Protein AF-A0A226DQ47-F1 (afdb_monomer_lite)

pLDDT: mean 84.22, std 9.82, range [40.0, 97.12]

Radius of gyration: 23.36 Å; chains: 1; bounding box: 52×35×73 Å

Structure (mmCIF, N/CA/C/O backbone):
data_AF-A0A226DQ47-F1
#
_entry.id   AF-A0A226DQ47-F1
#
loop_
_atom_site.group_PDB
_atom_site.id
_atom_site.type_symbol
_atom_site.label_atom_id
_atom_site.label_alt_id
_atom_site.label_comp_id
_atom_site.label_asym_id
_atom_site.label_entity_id
_atom_site.label_seq_id
_atom_site.pdbx_PDB_ins_code
_atom_site.Cartn_x
_atom_site.Cartn_y
_atom_site.Cartn_z
_atom_site.occupancy
_atom_site.B_iso_or_equiv
_atom_site.auth_seq_id
_atom_site.auth_comp_id
_atom_site.auth_asym_id
_atom_site.auth_atom_id
_atom_site.pdbx_PDB_model_num
ATOM 1 N N . MET A 1 1 ? -3.406 6.929 -16.945 1.00 66.50 1 MET A N 1
ATOM 2 C CA . MET A 1 1 ? -4.792 6.623 -16.532 1.00 66.50 1 MET A CA 1
ATOM 3 C C . MET A 1 1 ? -4.933 6.230 -15.059 1.00 66.50 1 MET A C 1
ATOM 5 O O . MET A 1 1 ? -5.427 7.054 -14.310 1.00 66.50 1 MET A O 1
ATOM 9 N N . ALA A 1 2 ? -4.498 5.048 -14.590 1.00 70.12 2 ALA A N 1
ATOM 10 C CA . ALA A 1 2 ? -4.714 4.652 -13.181 1.00 70.12 2 ALA A CA 1
ATOM 11 C C . ALA A 1 2 ? -4.077 5.625 -12.167 1.00 70.12 2 ALA A C 1
ATOM 13 O O . ALA A 1 2 ? -4.733 6.046 -11.221 1.00 70.12 2 ALA A O 1
ATOM 14 N N . VAL A 1 3 ? -2.832 6.051 -12.414 1.00 71.88 3 VAL A N 1
ATOM 15 C CA . VAL A 1 3 ? -2.138 7.048 -11.575 1.00 71.88 3 VAL A CA 1
ATOM 16 C C . VAL A 1 3 ? -2.881 8.387 -11.561 1.00 71.88 3 VAL A C 1
ATOM 18 O O . VAL A 1 3 ? -3.047 8.981 -10.504 1.00 71.88 3 VAL A O 1
ATOM 21 N N . GLU A 1 4 ? -3.380 8.847 -12.707 1.00 76.94 4 GLU A N 1
ATOM 22 C CA . GLU A 1 4 ? -4.109 10.120 -12.810 1.00 76.94 4 GLU A CA 1
ATOM 23 C C . GLU A 1 4 ? -5.447 10.068 -12.071 1.00 76.94 4 GLU A C 1
ATOM 25 O O . GLU A 1 4 ? -5.763 10.992 -11.326 1.00 76.94 4 GLU A O 1
ATOM 30 N N . ILE A 1 5 ? -6.201 8.971 -12.215 1.00 80.56 5 ILE A N 1
ATOM 31 C CA . ILE A 1 5 ? -7.452 8.751 -11.475 1.00 80.56 5 ILE A CA 1
ATOM 32 C C . ILE A 1 5 ? -7.172 8.771 -9.969 1.00 80.56 5 ILE A C 1
ATOM 34 O O . ILE A 1 5 ? -7.877 9.456 -9.230 1.00 80.56 5 ILE A O 1
ATOM 38 N N . SER A 1 6 ? -6.114 8.089 -9.522 1.00 76.88 6 SER A N 1
ATOM 39 C CA . SER A 1 6 ? -5.700 8.098 -8.117 1.00 76.88 6 SER A CA 1
ATOM 40 C C . SER A 1 6 ? -5.330 9.502 -7.638 1.00 76.88 6 SER A C 1
ATOM 42 O O . SER A 1 6 ? -5.773 9.910 -6.570 1.00 76.88 6 SER A O 1
ATOM 44 N N . LEU A 1 7 ? -4.570 10.278 -8.419 1.00 82.38 7 LEU A N 1
ATOM 45 C CA . LEU A 1 7 ? -4.187 11.649 -8.061 1.00 82.38 7 LEU A CA 1
ATOM 46 C C . LEU A 1 7 ? -5.397 12.588 -7.965 1.00 82.38 7 LEU A C 1
ATOM 48 O O . LEU A 1 7 ? -5.501 13.360 -7.010 1.00 82.38 7 LEU A O 1
ATOM 52 N N . ILE A 1 8 ? -6.328 12.508 -8.920 1.00 87.56 8 ILE A N 1
ATOM 53 C CA . ILE A 1 8 ? -7.565 13.301 -8.910 1.00 87.56 8 ILE A CA 1
ATOM 54 C C . ILE A 1 8 ? -8.411 12.932 -7.692 1.00 87.56 8 ILE A C 1
ATOM 56 O O . ILE A 1 8 ? -8.856 13.816 -6.959 1.00 87.56 8 ILE A O 1
ATOM 60 N N . TYR A 1 9 ? -8.586 11.634 -7.438 1.00 86.62 9 TYR A N 1
ATOM 61 C CA . TYR A 1 9 ? -9.328 11.164 -6.276 1.00 86.62 9 TYR A CA 1
ATOM 62 C C . TYR A 1 9 ? -8.682 11.651 -4.976 1.00 86.62 9 TYR A C 1
ATOM 64 O O . TYR A 1 9 ? -9.370 12.171 -4.102 1.00 86.62 9 TYR A O 1
ATOM 72 N N . PHE A 1 10 ? -7.357 11.564 -4.854 1.00 82.44 10 PHE A N 1
ATOM 73 C CA . PHE A 1 10 ? -6.650 12.035 -3.666 1.00 82.44 10 PHE A CA 1
ATOM 74 C C . PHE A 1 10 ? -6.763 13.531 -3.434 1.00 82.44 10 PHE A C 1
ATOM 76 O O . PHE A 1 10 ? -6.856 13.964 -2.287 1.00 82.44 10 PHE A O 1
ATOM 83 N N . SER A 1 11 ? -6.790 14.321 -4.505 1.00 88.81 11 SER A N 1
ATOM 84 C CA . SER A 1 11 ? -7.085 15.747 -4.406 1.00 88.81 11 SER A CA 1
ATOM 85 C C . SER A 1 11 ? -8.462 15.978 -3.772 1.00 88.81 11 SER A C 1
ATOM 87 O O . SER A 1 11 ? -8.620 16.859 -2.925 1.00 88.81 11 SER A O 1
ATOM 89 N N . TRP A 1 12 ? -9.437 15.128 -4.109 1.00 90.81 12 TRP A N 1
ATOM 90 C CA . TRP A 1 12 ? -10.798 15.199 -3.586 1.00 90.81 12 TRP A CA 1
ATOM 91 C C . TRP A 1 12 ? -10.899 14.763 -2.115 1.00 90.81 12 TRP A C 1
ATOM 93 O O . TRP A 1 12 ? -11.451 15.500 -1.300 1.00 90.81 12 TRP A O 1
ATOM 103 N N . VAL A 1 13 ? -10.282 13.636 -1.735 1.00 92.25 13 VAL A N 1
ATOM 104 C CA . VAL A 1 13 ? -10.305 13.106 -0.351 1.00 92.25 13 VAL A CA 1
ATOM 105 C C . VAL A 1 13 ? -9.184 13.639 0.549 1.00 92.25 13 VAL A C 1
ATOM 107 O O . VAL A 1 13 ? -8.931 13.106 1.634 1.00 92.25 13 VAL A O 1
ATOM 110 N N . LYS A 1 14 ? -8.481 14.698 0.132 1.00 93.94 14 LYS A N 1
ATOM 111 C CA . LYS A 1 14 ? -7.328 15.247 0.863 1.00 93.94 14 LYS A CA 1
ATOM 112 C C . LYS A 1 14 ? -7.667 15.601 2.313 1.00 93.94 14 LYS A C 1
ATOM 114 O O . LYS A 1 14 ? -6.888 15.296 3.212 1.00 93.94 14 LYS A O 1
ATOM 119 N N . LYS A 1 15 ? -8.819 16.242 2.545 1.00 95.31 15 LYS A N 1
ATOM 120 C CA . LYS A 1 15 ? -9.250 16.671 3.889 1.00 95.31 15 LYS A CA 1
ATOM 121 C C . LYS A 1 15 ? -9.471 15.474 4.813 1.00 95.31 15 LYS A C 1
ATOM 123 O O . LYS A 1 15 ? -8.942 15.464 5.921 1.00 95.31 15 LYS A O 1
ATOM 128 N N . ASP A 1 16 ? -10.171 14.457 4.322 1.00 94.38 16 ASP A N 1
ATOM 129 C CA . ASP A 1 16 ? -10.475 13.245 5.087 1.00 94.38 16 ASP A CA 1
ATOM 130 C C . ASP A 1 16 ? -9.218 12.410 5.341 1.00 94.38 16 ASP A C 1
ATOM 132 O O . ASP A 1 16 ? -9.040 11.869 6.428 1.00 94.38 16 ASP A O 1
ATOM 136 N N . THR A 1 17 ? -8.294 12.377 4.376 1.00 94.12 17 THR A N 1
ATOM 137 C CA . THR A 1 17 ? -6.992 11.709 4.520 1.00 94.12 17 THR A CA 1
ATOM 138 C C . THR A 1 17 ? -6.145 12.365 5.612 1.00 94.12 17 THR A C 1
ATOM 140 O O . THR A 1 17 ? -5.607 11.677 6.476 1.00 94.12 17 THR A O 1
ATOM 143 N N . VAL A 1 18 ? -6.050 13.700 5.617 1.00 95.50 18 VAL A N 1
ATOM 144 C CA . VAL A 1 18 ? -5.320 14.445 6.659 1.00 95.50 18 VAL A CA 1
ATOM 145 C C . VAL A 1 18 ? -5.976 14.253 8.026 1.00 95.50 18 VAL A C 1
ATOM 147 O O . VAL A 1 18 ? -5.275 14.030 9.011 1.00 95.50 18 VAL A O 1
ATOM 150 N N . LEU A 1 19 ? -7.310 14.283 8.092 1.00 96.25 19 LEU A N 1
ATOM 151 C CA . LEU A 1 19 ? -8.048 14.033 9.329 1.00 96.25 19 LEU A CA 1
ATOM 152 C C . LEU A 1 19 ? -7.792 12.619 9.870 1.00 96.25 19 LEU A C 1
ATOM 154 O O . LEU A 1 19 ? -7.548 12.460 11.066 1.00 96.25 19 LEU A O 1
ATOM 158 N N . LEU A 1 20 ? -7.805 11.607 8.997 1.00 96.00 20 LEU A N 1
ATOM 159 C CA . LEU A 1 20 ? -7.525 10.214 9.346 1.00 96.00 20 LEU A CA 1
ATOM 160 C C . LEU A 1 20 ? -6.118 10.059 9.936 1.00 96.00 20 LEU A C 1
ATOM 162 O O . LEU A 1 20 ? -5.968 9.471 11.007 1.00 96.00 20 LEU A O 1
ATOM 166 N N . ILE A 1 21 ? -5.101 10.611 9.266 1.00 95.94 21 ILE A N 1
ATOM 167 C CA . ILE A 1 21 ? -3.699 10.514 9.699 1.00 95.94 21 ILE A CA 1
ATOM 168 C C . ILE A 1 21 ? -3.484 11.261 11.019 1.00 95.94 21 ILE A C 1
ATOM 170 O O . ILE A 1 21 ? -2.903 10.700 11.944 1.00 95.94 21 ILE A O 1
ATOM 174 N N . ASN A 1 22 ? -4.002 12.484 11.152 1.00 97.12 22 ASN A N 1
ATOM 175 C CA . ASN A 1 22 ? -3.873 13.257 12.389 1.00 97.12 22 ASN A CA 1
ATOM 176 C C . ASN A 1 22 ? -4.568 12.569 13.570 1.00 97.12 22 ASN A C 1
ATOM 178 O O . ASN A 1 22 ? -4.037 12.571 14.676 1.00 97.12 22 ASN A O 1
ATOM 182 N N . SER A 1 23 ? -5.722 11.938 13.332 1.00 96.06 23 SER A N 1
ATOM 183 C CA . SER A 1 23 ? -6.418 11.160 14.363 1.00 96.06 23 SER A CA 1
ATOM 184 C C . SER A 1 23 ? -5.598 9.941 14.793 1.00 96.06 23 SER A C 1
ATOM 186 O O . SER A 1 23 ? -5.528 9.643 15.981 1.00 96.06 23 SER A O 1
ATOM 188 N N . CYS A 1 24 ? -4.951 9.251 13.846 1.00 95.19 24 CYS A N 1
ATOM 189 C CA . CYS A 1 24 ? -4.043 8.142 14.148 1.00 95.19 24 CYS A CA 1
ATOM 190 C C . CYS A 1 24 ? -2.852 8.603 15.000 1.00 95.19 24 CYS A C 1
ATOM 192 O O . CYS A 1 24 ? -2.589 7.997 16.034 1.00 95.19 24 CYS A O 1
ATOM 194 N N . LEU A 1 25 ? -2.202 9.706 14.613 1.00 94.62 25 LEU A N 1
ATOM 195 C CA . LEU A 1 25 ? -1.068 10.284 15.342 1.00 94.62 25 LEU A CA 1
ATOM 196 C C . LEU A 1 25 ? -1.452 10.728 16.757 1.00 94.62 25 LEU A C 1
ATOM 198 O O . LEU A 1 25 ? -0.705 10.497 17.704 1.00 94.62 25 LEU A O 1
ATOM 202 N N . GLN A 1 26 ? -2.624 11.347 16.917 1.00 95.25 26 GLN A N 1
ATOM 203 C CA . GLN A 1 26 ? -3.122 11.748 18.231 1.00 95.25 26 GLN A CA 1
ATOM 204 C C . GLN A 1 26 ? -3.349 10.530 19.133 1.00 95.25 26 GLN A C 1
ATOM 206 O O . GLN A 1 26 ? -2.910 10.522 20.278 1.00 95.25 26 GLN A O 1
ATOM 211 N N . ILE A 1 27 ? -3.986 9.481 18.604 1.00 92.19 27 ILE A N 1
ATOM 212 C CA . ILE A 1 27 ? -4.202 8.233 19.341 1.00 92.19 27 ILE A CA 1
ATOM 213 C C . ILE A 1 27 ? -2.865 7.595 19.733 1.00 92.19 27 ILE A C 1
ATOM 215 O O . ILE A 1 27 ? -2.720 7.118 20.852 1.00 92.19 27 ILE A O 1
ATOM 219 N N . GLU A 1 28 ? -1.890 7.572 18.832 1.00 90.69 28 GLU A N 1
ATOM 220 C CA . GLU A 1 28 ? -0.561 7.032 19.121 1.00 90.69 28 GLU A CA 1
ATOM 221 C C . GLU A 1 28 ? 0.130 7.806 20.259 1.00 90.69 28 GLU A C 1
ATOM 223 O O . GLU A 1 28 ? 0.705 7.194 21.159 1.00 90.69 28 GLU A O 1
ATOM 228 N N . GLY A 1 29 ? -0.006 9.137 20.281 1.00 90.38 29 GLY A N 1
ATOM 229 C CA . GLY A 1 29 ? 0.498 9.989 21.363 1.00 90.38 29 GLY A CA 1
ATOM 230 C C . GLY A 1 29 ? -0.217 9.786 22.705 1.00 90.38 29 GLY A C 1
ATOM 231 O O . GLY A 1 29 ? 0.435 9.762 23.749 1.00 90.38 29 GLY A O 1
ATOM 232 N N . ASP A 1 30 ? -1.539 9.595 22.686 1.00 89.31 30 ASP A N 1
ATOM 233 C CA . ASP A 1 30 ? -2.356 9.389 23.891 1.00 89.31 30 ASP A CA 1
ATOM 234 C C . ASP A 1 30 ? -2.159 7.992 24.513 1.00 89.31 30 ASP A C 1
ATOM 236 O O . ASP A 1 30 ? -2.431 7.785 25.700 1.00 89.31 30 ASP A O 1
ATOM 240 N N . TYR A 1 31 ? -1.678 7.021 23.730 1.00 83.00 31 TYR A N 1
ATOM 241 C CA . TYR A 1 31 ? -1.459 5.640 24.156 1.00 83.00 31 TYR A CA 1
ATOM 242 C C . TYR A 1 31 ? 0.019 5.242 24.015 1.00 83.00 31 TYR A C 1
ATOM 244 O O . TYR A 1 31 ? 0.337 4.369 23.211 1.00 83.00 31 TYR A O 1
ATOM 252 N N . PRO A 1 32 ? 0.933 5.751 24.865 1.00 72.25 32 PRO A N 1
ATOM 253 C CA . PRO A 1 32 ? 2.357 5.393 24.826 1.00 72.25 32 PRO A CA 1
ATOM 254 C C . PRO A 1 32 ? 2.640 3.941 25.263 1.00 72.25 32 PRO A C 1
ATOM 256 O O . PRO A 1 32 ? 3.790 3.561 25.497 1.00 72.25 32 PRO A O 1
ATOM 259 N N . GLU A 1 33 ? 1.603 3.113 25.435 1.00 66.56 33 GLU A N 1
ATOM 260 C CA . GLU A 1 33 ? 1.762 1.713 25.797 1.00 66.56 33 GLU A CA 1
ATOM 261 C C . GLU A 1 33 ? 2.594 1.002 24.727 1.00 66.56 33 GLU A C 1
ATOM 263 O O . GLU A 1 33 ? 2.230 0.971 23.555 1.00 66.56 33 GLU A O 1
ATOM 268 N N . LYS A 1 34 ? 3.697 0.373 25.155 1.00 61.78 34 LYS A N 1
ATOM 269 C CA . LYS A 1 34 ? 4.524 -0.485 24.301 1.00 61.78 34 LYS A CA 1
ATOM 270 C C . LYS A 1 34 ? 3.608 -1.490 23.596 1.00 61.78 34 LYS A C 1
ATOM 272 O O . LYS A 1 34 ? 2.999 -2.336 24.261 1.00 61.78 34 LYS A O 1
ATOM 277 N N . GLY A 1 35 ? 3.478 -1.351 22.276 1.00 59.19 35 GLY A N 1
ATOM 278 C CA . GLY A 1 35 ? 2.673 -2.233 21.440 1.00 59.19 35 GLY A CA 1
ATOM 279 C C . GLY A 1 35 ? 3.077 -3.700 21.607 1.00 59.19 35 GLY A C 1
ATOM 280 O O . GLY A 1 35 ? 4.124 -4.029 22.169 1.00 59.19 35 GLY A O 1
ATOM 281 N N . LEU A 1 36 ? 2.243 -4.619 21.116 1.00 61.97 36 LEU A N 1
ATOM 282 C CA . LEU A 1 36 ? 2.608 -6.037 21.093 1.00 61.97 36 LEU A CA 1
ATOM 283 C C . LEU A 1 36 ? 3.860 -6.210 20.210 1.00 61.97 36 LEU A C 1
ATOM 285 O O . LEU A 1 36 ? 3.774 -5.936 19.010 1.00 61.97 36 LEU A O 1
ATOM 289 N N . PRO A 1 37 ? 4.993 -6.704 20.745 1.00 69.31 37 PRO A N 1
ATOM 290 C CA . PRO A 1 37 ? 6.274 -6.705 20.031 1.00 69.31 37 PRO A CA 1
ATOM 291 C C . PRO A 1 37 ? 6.215 -7.500 18.719 1.00 69.31 37 PRO A C 1
ATOM 293 O O . PRO A 1 37 ? 6.827 -7.120 17.726 1.00 69.31 37 PRO A O 1
ATOM 296 N N . ILE A 1 38 ? 5.405 -8.564 18.688 1.00 67.00 38 ILE A N 1
ATOM 297 C CA . ILE A 1 38 ? 5.198 -9.414 17.506 1.00 67.00 38 ILE A CA 1
ATOM 298 C C . ILE A 1 38 ? 4.489 -8.650 16.379 1.00 67.00 38 ILE A C 1
ATOM 300 O O . ILE A 1 38 ? 4.811 -8.831 15.208 1.00 67.00 38 ILE A O 1
ATOM 304 N N . VAL A 1 39 ? 3.518 -7.799 16.725 1.00 66.94 39 VAL A N 1
ATOM 305 C CA . VAL A 1 39 ? 2.745 -7.037 15.739 1.00 66.94 39 VAL A CA 1
ATOM 306 C C . VAL A 1 39 ? 3.651 -5.985 15.105 1.00 66.94 39 VAL A C 1
ATOM 308 O O . VAL A 1 39 ? 3.780 -5.970 13.884 1.00 66.94 39 VAL A O 1
ATOM 311 N N . HIS A 1 40 ? 4.370 -5.205 15.916 1.00 78.25 40 HIS A N 1
ATOM 312 C CA . HIS A 1 40 ? 5.320 -4.210 15.412 1.00 78.25 40 HIS A CA 1
ATOM 313 C C . HIS A 1 40 ? 6.419 -4.813 14.533 1.00 78.25 40 HIS A C 1
ATOM 315 O O . HIS A 1 40 ? 6.726 -4.246 13.491 1.00 78.25 40 HIS A O 1
ATOM 321 N N . ALA A 1 41 ? 6.985 -5.974 14.885 1.00 82.50 41 ALA A N 1
ATOM 322 C CA . ALA A 1 41 ? 8.030 -6.598 14.068 1.00 82.50 41 ALA A CA 1
ATOM 323 C C . ALA A 1 41 ? 7.554 -6.891 12.633 1.00 82.50 41 ALA A C 1
ATOM 325 O O . ALA A 1 41 ? 8.286 -6.664 11.670 1.00 82.50 41 ALA A O 1
ATOM 326 N N . TYR A 1 42 ? 6.312 -7.354 12.471 1.00 82.12 42 TYR A N 1
ATOM 327 C CA . TYR A 1 42 ? 5.733 -7.589 11.149 1.00 82.12 42 TYR A CA 1
ATOM 328 C C . TYR A 1 42 ? 5.541 -6.286 10.357 1.00 82.12 42 TYR A C 1
ATOM 330 O O . TYR A 1 42 ? 5.901 -6.233 9.181 1.00 82.12 42 TYR A O 1
ATOM 338 N N . PHE A 1 43 ? 5.017 -5.232 10.993 1.00 84.12 43 PHE A N 1
ATOM 339 C CA . PHE A 1 43 ? 4.842 -3.918 10.361 1.00 84.12 43 PHE A CA 1
ATOM 340 C C . PHE A 1 43 ? 6.180 -3.300 9.944 1.00 84.12 43 PHE A C 1
ATOM 342 O O . PHE A 1 43 ? 6.311 -2.848 8.811 1.00 84.12 43 PHE A O 1
ATOM 349 N N . ILE A 1 44 ? 7.199 -3.368 10.804 1.00 88.31 44 ILE A N 1
ATOM 350 C CA . ILE A 1 44 ? 8.555 -2.892 10.497 1.00 88.31 44 ILE A CA 1
ATOM 351 C C . ILE A 1 44 ? 9.122 -3.628 9.278 1.00 88.31 44 ILE A C 1
ATOM 353 O O . ILE A 1 44 ? 9.639 -2.986 8.365 1.00 88.31 44 ILE A O 1
ATOM 357 N N . ASN A 1 45 ? 8.977 -4.956 9.217 1.00 89.62 45 ASN A N 1
ATOM 358 C CA . ASN A 1 45 ? 9.419 -5.739 8.060 1.00 89.62 45 ASN A CA 1
ATOM 359 C C . ASN A 1 45 ? 8.680 -5.336 6.776 1.00 89.62 45 ASN A C 1
ATOM 361 O O . ASN A 1 45 ? 9.301 -5.204 5.722 1.00 89.62 45 ASN A O 1
ATOM 365 N N . LEU A 1 46 ? 7.368 -5.099 6.856 1.00 88.81 46 LEU A N 1
ATOM 366 C CA . LEU A 1 46 ? 6.561 -4.661 5.717 1.00 88.81 46 LEU A CA 1
ATOM 367 C C . LEU A 1 46 ? 6.949 -3.251 5.244 1.00 88.81 46 LEU A C 1
ATOM 369 O O . LEU A 1 46 ? 7.025 -3.011 4.039 1.00 88.81 46 LEU A O 1
ATOM 373 N N . ILE A 1 47 ? 7.246 -2.334 6.169 1.00 90.12 47 ILE A N 1
ATOM 374 C CA . ILE A 1 47 ? 7.752 -0.990 5.859 1.00 90.12 47 ILE A CA 1
ATOM 375 C C . ILE A 1 47 ? 9.125 -1.090 5.196 1.00 90.12 47 ILE A C 1
ATOM 377 O O . ILE A 1 47 ? 9.325 -0.487 4.146 1.00 90.12 47 ILE A O 1
ATOM 381 N N . TYR A 1 48 ? 10.045 -1.884 5.749 1.00 92.00 48 TYR A N 1
ATOM 382 C CA . TYR A 1 48 ? 11.376 -2.081 5.170 1.00 92.00 48 TYR A CA 1
ATOM 383 C C . TYR A 1 48 ? 11.290 -2.631 3.743 1.00 92.00 48 TYR A C 1
ATOM 385 O O . TYR A 1 48 ? 11.932 -2.110 2.833 1.00 92.00 48 TYR A O 1
ATOM 393 N N . LEU A 1 49 ? 10.424 -3.624 3.522 1.00 90.81 49 LEU A N 1
ATOM 394 C CA . LEU A 1 49 ? 10.164 -4.170 2.194 1.00 90.81 49 LEU A CA 1
ATOM 395 C C . LEU A 1 49 ? 9.576 -3.114 1.244 1.00 90.81 49 LEU A C 1
ATOM 397 O O . LEU A 1 49 ? 9.999 -3.022 0.094 1.00 90.81 49 LEU A O 1
ATOM 401 N N . SER A 1 50 ? 8.638 -2.295 1.727 1.00 89.75 50 SER A N 1
ATOM 402 C CA . SER A 1 50 ? 7.992 -1.238 0.937 1.00 89.75 50 SER A CA 1
ATOM 403 C C . SER A 1 50 ? 8.968 -0.118 0.563 1.00 89.75 50 SER A C 1
ATOM 405 O O . SER A 1 50 ? 8.931 0.379 -0.560 1.00 89.75 50 SER A O 1
ATOM 407 N N . VAL A 1 51 ? 9.883 0.252 1.465 1.00 92.56 51 VAL A N 1
ATOM 408 C CA . VAL A 1 51 ? 10.980 1.195 1.187 1.00 92.56 51 VAL A CA 1
ATOM 409 C C . VAL A 1 51 ? 11.974 0.585 0.198 1.00 92.56 51 VAL A C 1
ATOM 411 O O . VAL A 1 51 ? 12.407 1.257 -0.737 1.00 92.56 51 VAL A O 1
ATOM 414 N N . GLY A 1 52 ? 12.287 -0.704 0.344 1.00 91.62 52 GLY A N 1
ATOM 415 C CA . GLY A 1 52 ? 13.081 -1.445 -0.632 1.00 91.62 52 GLY A CA 1
ATOM 416 C C . GLY A 1 52 ? 12.456 -1.393 -2.027 1.00 91.62 52 GLY A C 1
ATOM 417 O O . GLY A 1 52 ? 13.140 -1.058 -2.992 1.00 91.62 52 GLY A O 1
ATOM 418 N N . ALA A 1 53 ? 11.148 -1.634 -2.141 1.00 89.12 53 ALA A N 1
ATOM 419 C CA . ALA A 1 53 ? 10.410 -1.518 -3.399 1.00 89.12 53 ALA A CA 1
ATOM 420 C C . ALA A 1 53 ? 10.428 -0.081 -3.955 1.00 89.12 53 ALA A C 1
ATOM 422 O O . ALA A 1 53 ? 10.666 0.115 -5.145 1.00 89.12 53 ALA A O 1
ATOM 423 N N . LEU A 1 54 ? 10.252 0.932 -3.100 1.00 91.94 54 LEU A N 1
ATOM 424 C CA . LEU A 1 54 ? 10.282 2.347 -3.487 1.00 91.94 54 LEU A CA 1
ATOM 425 C C . LEU A 1 54 ? 11.584 2.731 -4.209 1.00 91.94 54 LEU A C 1
ATOM 427 O O . LEU A 1 54 ? 11.537 3.483 -5.182 1.00 91.94 54 LEU A O 1
ATOM 431 N N . VAL A 1 55 ? 12.720 2.194 -3.752 1.00 92.88 55 VAL A N 1
ATOM 432 C CA . VAL A 1 55 ? 14.053 2.457 -4.317 1.00 92.88 55 VAL A CA 1
ATOM 433 C C . VAL A 1 55 ? 14.376 1.526 -5.488 1.00 92.88 55 VAL A C 1
ATOM 435 O O . VAL A 1 55 ? 14.888 1.973 -6.512 1.00 92.88 55 VAL A O 1
ATOM 438 N N . THR A 1 56 ? 14.078 0.232 -5.370 1.00 91.25 56 THR A N 1
ATOM 439 C CA . THR A 1 56 ? 14.440 -0.766 -6.393 1.00 91.25 56 THR A CA 1
ATOM 440 C C . THR A 1 56 ? 13.640 -0.601 -7.682 1.00 91.25 56 THR A C 1
ATOM 442 O O . THR A 1 56 ? 14.219 -0.716 -8.759 1.00 91.25 56 THR A O 1
ATOM 445 N N . MET A 1 57 ? 12.352 -0.248 -7.609 1.00 89.75 57 MET A N 1
ATOM 446 C CA . MET A 1 57 ? 11.503 -0.049 -8.793 1.00 89.75 57 MET A CA 1
ATOM 447 C C . MET A 1 57 ? 12.094 0.950 -9.802 1.00 89.75 57 MET A C 1
ATOM 449 O O . MET A 1 57 ? 12.370 0.551 -10.936 1.00 89.75 57 MET A O 1
ATOM 453 N N . PRO A 1 58 ? 12.363 2.220 -9.449 1.00 92.31 58 PRO A N 1
ATOM 454 C CA . PRO A 1 58 ? 12.909 3.174 -10.411 1.00 92.31 58 PRO A CA 1
ATOM 455 C C . PRO A 1 58 ? 14.317 2.793 -10.900 1.00 92.31 58 PRO A C 1
ATOM 457 O O . PRO A 1 58 ? 14.651 3.062 -12.054 1.00 92.31 58 PRO A O 1
ATOM 460 N N . LEU A 1 59 ? 15.125 2.115 -10.074 1.00 91.69 59 LEU A N 1
ATOM 461 C CA . LEU A 1 59 ? 16.437 1.606 -10.488 1.00 91.69 59 LEU A CA 1
ATOM 462 C C . LEU A 1 59 ? 16.319 0.504 -11.548 1.00 91.69 59 LEU A C 1
ATOM 464 O O . LEU A 1 59 ? 17.042 0.540 -12.543 1.00 91.69 59 LEU A O 1
ATOM 468 N N . THR A 1 60 ? 15.388 -0.440 -11.382 1.00 89.62 60 THR A N 1
ATOM 469 C CA . THR A 1 60 ? 15.149 -1.486 -12.390 1.00 89.62 60 THR A CA 1
ATOM 470 C C . THR A 1 60 ? 14.696 -0.891 -13.719 1.00 89.62 60 THR A C 1
ATOM 472 O O . THR A 1 60 ? 15.174 -1.323 -14.762 1.00 89.62 60 THR A O 1
ATOM 475 N N . VAL A 1 61 ? 13.874 0.165 -13.698 1.00 89.31 61 VAL A N 1
ATOM 476 C CA . VAL A 1 61 ? 13.459 0.877 -14.916 1.00 89.31 61 VAL A CA 1
ATOM 477 C C . VAL A 1 61 ? 14.652 1.527 -15.616 1.00 89.31 61 VAL A C 1
ATOM 479 O O . VAL A 1 61 ? 14.774 1.391 -16.830 1.00 89.31 61 VAL A O 1
ATOM 482 N N . ILE A 1 62 ? 15.571 2.171 -14.886 1.00 89.94 62 ILE A N 1
ATOM 483 C CA . ILE A 1 62 ? 16.806 2.712 -15.484 1.00 89.94 62 ILE A CA 1
ATOM 484 C C . ILE A 1 62 ? 17.601 1.598 -16.166 1.00 89.94 62 ILE A C 1
ATOM 486 O O . ILE A 1 62 ? 17.996 1.746 -17.322 1.00 89.94 62 ILE A O 1
ATOM 490 N N . ILE A 1 63 ? 17.825 0.483 -15.468 1.00 88.06 63 ILE A N 1
ATOM 491 C CA . ILE A 1 63 ? 18.575 -0.657 -16.005 1.00 88.06 63 ILE A CA 1
ATOM 492 C C . ILE A 1 63 ? 17.886 -1.170 -17.278 1.00 88.06 63 ILE A C 1
ATOM 494 O O . ILE A 1 63 ? 18.540 -1.320 -18.307 1.00 88.06 63 ILE A O 1
ATOM 498 N N . MET A 1 64 ? 16.564 -1.341 -17.265 1.00 84.56 64 MET A N 1
ATOM 499 C CA . MET A 1 64 ? 15.824 -1.792 -18.444 1.00 84.56 64 MET A CA 1
ATOM 500 C C . MET A 1 64 ? 15.928 -0.814 -19.620 1.00 84.56 64 MET A C 1
ATOM 502 O O . MET A 1 64 ? 16.181 -1.253 -20.734 1.00 84.56 64 MET A O 1
ATOM 506 N N . VAL A 1 65 ? 15.824 0.500 -19.403 1.00 86.06 65 VAL A N 1
ATOM 507 C CA . VAL A 1 65 ? 15.983 1.491 -20.488 1.00 86.06 65 VAL A CA 1
ATOM 508 C C . VAL A 1 65 ? 17.408 1.482 -21.053 1.00 86.06 65 VAL A C 1
ATOM 510 O O . VAL A 1 65 ? 17.613 1.673 -22.254 1.00 86.06 65 VAL A O 1
ATOM 513 N N . LEU A 1 66 ? 18.415 1.274 -20.200 1.00 85.00 66 LEU A N 1
ATOM 514 C CA . LEU A 1 66 ? 19.813 1.295 -20.617 1.00 85.00 66 LEU A CA 1
ATOM 515 C C . LEU A 1 66 ? 20.219 0.049 -21.408 1.00 85.00 66 LEU A C 1
ATOM 517 O O . LEU A 1 66 ? 20.962 0.201 -22.382 1.00 85.00 66 LEU A O 1
ATOM 521 N N . TYR A 1 67 ? 19.751 -1.132 -20.998 1.00 83.06 67 TYR A N 1
ATOM 522 C CA . TYR A 1 67 ? 20.149 -2.417 -21.581 1.00 83.06 67 TYR A CA 1
ATOM 523 C C . TYR A 1 67 ? 19.144 -2.967 -22.601 1.00 83.06 67 TYR A C 1
ATOM 525 O O . TYR A 1 67 ? 19.565 -3.582 -23.572 1.00 83.06 67 TYR A O 1
ATOM 533 N N . CYS A 1 68 ? 17.844 -2.718 -22.423 1.00 81.50 68 CYS A N 1
ATOM 534 C CA . CYS A 1 68 ? 16.772 -3.318 -23.224 1.00 81.50 68 CYS A CA 1
ATOM 535 C C . CYS A 1 68 ? 15.664 -2.295 -23.576 1.00 81.50 68 CYS A C 1
ATOM 537 O O . CYS A 1 68 ? 14.509 -2.458 -23.172 1.00 81.50 68 CYS A O 1
ATOM 539 N N . PRO A 1 69 ? 15.969 -1.232 -24.343 1.00 79.19 69 PRO A N 1
ATOM 540 C CA . PRO A 1 69 ? 15.018 -0.152 -24.634 1.00 79.19 69 PRO A CA 1
ATOM 541 C C . PRO A 1 69 ? 13.803 -0.599 -25.463 1.00 79.19 69 PRO A C 1
ATOM 543 O O . PRO A 1 69 ? 12.805 0.119 -25.502 1.00 79.19 69 PRO A O 1
ATOM 546 N N . CYS A 1 70 ? 13.881 -1.757 -26.121 1.00 78.88 70 CYS A N 1
ATOM 547 C CA . CYS A 1 70 ? 12.811 -2.310 -26.947 1.00 78.88 70 CYS A CA 1
ATOM 548 C C . CYS A 1 70 ? 11.739 -3.075 -26.146 1.00 78.88 70 CYS A C 1
ATOM 550 O O . CYS A 1 70 ? 10.711 -3.429 -26.716 1.00 78.88 70 CYS A O 1
ATOM 552 N N . ILE A 1 71 ? 11.939 -3.327 -24.844 1.00 77.00 71 ILE A N 1
ATOM 553 C CA . ILE A 1 71 ? 11.004 -4.122 -24.033 1.00 77.00 71 ILE A CA 1
ATOM 554 C C . ILE A 1 71 ? 9.854 -3.241 -23.482 1.00 77.00 71 ILE A C 1
ATOM 556 O O . ILE A 1 71 ? 10.118 -2.231 -22.821 1.00 77.00 71 ILE A O 1
ATOM 560 N N . PRO A 1 72 ? 8.567 -3.585 -23.714 1.00 69.69 72 PRO A N 1
ATOM 561 C CA . PRO A 1 72 ? 7.433 -2.899 -23.081 1.00 69.69 72 PRO A CA 1
ATOM 562 C C . PRO A 1 72 ? 7.441 -3.126 -21.555 1.00 69.69 72 PRO A C 1
ATOM 564 O O . PRO A 1 72 ? 7.895 -4.180 -21.111 1.00 69.69 72 PRO A O 1
ATOM 567 N N . PRO A 1 73 ? 6.939 -2.193 -20.716 1.00 62.88 73 PRO A N 1
ATOM 568 C CA . PRO A 1 73 ? 5.977 -1.116 -20.997 1.00 62.88 73 PRO A CA 1
ATOM 569 C C . PRO A 1 73 ? 6.602 0.287 -21.125 1.00 62.88 73 PRO A C 1
ATOM 571 O O . PRO A 1 73 ? 5.938 1.298 -20.893 1.00 62.88 73 PRO A O 1
ATOM 574 N N . ILE A 1 74 ? 7.895 0.373 -21.426 1.00 66.50 74 ILE A N 1
ATOM 575 C CA . ILE A 1 74 ? 8.616 1.646 -21.439 1.00 66.50 74 ILE A CA 1
ATOM 576 C C . ILE A 1 74 ? 8.066 2.529 -22.574 1.00 66.50 74 ILE A C 1
ATOM 578 O O . ILE A 1 74 ? 7.843 2.052 -23.689 1.00 66.50 74 ILE A O 1
ATOM 582 N N . LEU A 1 75 ? 7.893 3.833 -22.310 1.00 64.31 75 LEU A N 1
ATOM 583 C CA . LEU A 1 75 ? 7.523 4.867 -23.299 1.00 64.31 75 LEU A CA 1
ATOM 584 C C . LEU A 1 75 ? 8.363 4.808 -24.590 1.00 64.31 75 LEU A C 1
ATOM 586 O O . LEU A 1 75 ? 7.912 5.242 -25.647 1.00 64.31 75 LEU A O 1
ATOM 590 N N . SER A 1 76 ? 9.568 4.241 -24.508 1.00 65.94 76 SER A N 1
ATOM 591 C CA . SER A 1 76 ? 10.456 3.971 -25.636 1.00 65.94 76 SER A CA 1
ATOM 592 C C . SER A 1 76 ? 9.801 3.127 -26.723 1.00 65.94 76 SER A C 1
ATOM 594 O O . SER A 1 76 ? 9.942 3.461 -27.894 1.00 65.94 76 SER A O 1
ATOM 596 N N . SER A 1 77 ? 9.047 2.092 -26.346 1.00 64.00 77 SER A N 1
ATOM 597 C CA . SER A 1 77 ? 8.398 1.162 -27.278 1.00 64.00 77 SER A CA 1
ATOM 598 C C . SER A 1 77 ? 7.326 1.830 -28.146 1.00 64.00 77 SER A C 1
ATOM 600 O O . SER A 1 77 ? 7.106 1.415 -29.276 1.00 64.00 77 SER A O 1
ATOM 602 N N . PHE A 1 78 ? 6.700 2.908 -27.660 1.00 67.06 78 PHE A N 1
ATOM 603 C CA . PHE A 1 78 ? 5.737 3.690 -28.442 1.00 67.06 78 PHE A CA 1
ATOM 604 C C . PHE A 1 78 ? 6.407 4.682 -29.394 1.00 67.06 78 PHE A C 1
ATOM 606 O O . PHE A 1 78 ? 5.842 5.022 -30.430 1.00 67.06 78 PHE A O 1
ATOM 613 N N . LEU A 1 79 ? 7.596 5.172 -29.036 1.00 69.56 79 LEU A N 1
ATOM 614 C CA . LEU A 1 79 ? 8.335 6.150 -29.835 1.00 69.56 79 LEU A CA 1
ATOM 615 C C . LEU A 1 79 ? 9.237 5.490 -30.888 1.00 69.56 79 LEU A C 1
ATOM 617 O O . LEU A 1 79 ? 9.586 6.142 -31.870 1.00 69.56 79 LEU A O 1
ATOM 621 N N . TYR A 1 80 ? 9.614 4.223 -30.701 1.00 64.62 80 TYR A N 1
ATOM 622 C CA . TYR A 1 80 ? 10.456 3.464 -31.626 1.00 64.62 80 TYR A CA 1
ATOM 623 C C . TYR A 1 80 ? 9.666 2.346 -32.305 1.00 64.62 80 TYR A C 1
ATOM 625 O O . TYR A 1 80 ? 9.412 1.300 -31.721 1.00 64.62 80 TYR A O 1
ATOM 633 N N . VAL A 1 81 ? 9.329 2.562 -33.576 1.00 59.81 81 VAL A N 1
ATOM 634 C CA . VAL A 1 81 ? 8.578 1.607 -34.411 1.00 59.81 81 VAL A CA 1
ATOM 635 C C . VAL A 1 81 ? 9.490 0.516 -35.017 1.00 59.81 81 VAL A C 1
ATOM 637 O O . VAL A 1 81 ? 8.996 -0.470 -35.550 1.00 59.81 81 VAL A O 1
ATOM 640 N N . GLU A 1 82 ? 10.821 0.634 -34.903 1.00 69.31 82 GLU A N 1
ATOM 641 C CA . GLU A 1 82 ? 11.791 -0.207 -35.635 1.00 69.31 82 GLU A CA 1
ATOM 642 C C . GLU A 1 82 ? 12.656 -1.142 -34.758 1.00 69.31 82 GLU A C 1
ATOM 644 O O . GLU A 1 82 ? 13.816 -1.398 -35.077 1.00 69.31 82 GLU A O 1
ATOM 649 N N . CYS A 1 83 ? 12.138 -1.688 -33.655 1.00 72.12 83 CYS A N 1
ATOM 650 C CA . CYS A 1 83 ? 12.845 -2.768 -32.947 1.00 72.12 83 CYS A CA 1
ATOM 651 C C . CYS A 1 83 ? 12.612 -4.113 -33.666 1.00 72.12 83 CYS A C 1
ATOM 653 O O . CYS A 1 83 ? 11.500 -4.640 -33.627 1.00 72.12 83 CYS A O 1
ATOM 655 N N . ARG A 1 84 ? 13.638 -4.672 -34.334 1.00 76.25 84 ARG A N 1
ATOM 656 C CA . ARG A 1 84 ? 13.564 -6.000 -34.987 1.00 76.25 84 ARG A CA 1
ATOM 657 C C . ARG A 1 84 ? 13.822 -7.152 -34.017 1.00 76.25 84 ARG A C 1
ATOM 659 O O . ARG A 1 84 ? 13.193 -8.198 -34.156 1.00 76.25 84 ARG A O 1
ATOM 666 N N . SER A 1 85 ? 14.715 -6.967 -33.049 1.00 77.25 85 SER A N 1
ATOM 667 C CA . SER A 1 85 ? 15.003 -7.930 -31.982 1.00 77.25 85 SER A CA 1
ATOM 668 C C . SER A 1 85 ? 15.056 -7.249 -30.607 1.00 77.25 85 SER A C 1
ATOM 670 O O . SER A 1 85 ? 15.215 -6.033 -30.504 1.00 77.25 85 SER A O 1
ATOM 672 N N . TRP A 1 86 ? 14.908 -8.034 -29.535 1.00 72.44 86 TRP A N 1
ATOM 673 C CA . TRP A 1 86 ? 14.992 -7.538 -28.152 1.00 72.44 86 TRP A CA 1
ATOM 674 C C . TRP A 1 86 ? 16.407 -7.101 -27.751 1.00 72.44 86 TRP A C 1
ATOM 676 O O . TRP A 1 86 ? 16.550 -6.249 -26.873 1.00 72.44 86 TRP A O 1
ATOM 686 N N . ASP A 1 87 ? 17.419 -7.668 -28.411 1.00 70.31 87 ASP A N 1
ATOM 687 C CA . ASP A 1 87 ? 18.843 -7.416 -28.166 1.00 70.31 87 ASP A CA 1
ATOM 688 C C . ASP A 1 87 ? 19.435 -6.388 -29.136 1.00 70.31 87 ASP A C 1
ATOM 690 O O . ASP A 1 87 ? 20.601 -6.006 -29.004 1.00 70.31 87 ASP A O 1
ATOM 694 N N . ASP A 1 88 ? 18.647 -5.915 -30.105 1.00 70.06 88 ASP A N 1
ATOM 695 C CA . ASP A 1 88 ? 19.090 -4.871 -31.014 1.00 70.06 88 ASP A CA 1
ATOM 696 C C . ASP A 1 88 ? 19.286 -3.600 -30.195 1.00 70.06 88 ASP A C 1
ATOM 698 O O . ASP A 1 88 ? 18.331 -2.912 -29.844 1.00 70.06 88 ASP A O 1
ATOM 702 N N . ALA A 1 89 ? 20.541 -3.285 -29.872 1.00 64.00 89 ALA A N 1
ATOM 703 C CA . ALA A 1 89 ? 20.900 -1.995 -29.318 1.00 64.00 89 ALA A CA 1
ATOM 704 C C . ALA A 1 89 ? 20.645 -0.955 -30.417 1.00 64.00 89 ALA A C 1
ATOM 706 O O . ALA A 1 89 ? 21.422 -0.889 -31.378 1.00 64.00 89 ALA A O 1
ATOM 707 N N . PRO A 1 90 ? 19.575 -0.139 -30.331 1.00 62.22 90 PRO A N 1
ATOM 708 C CA . PRO A 1 90 ? 19.366 0.871 -31.346 1.00 62.22 90 PRO A CA 1
ATOM 709 C C . PRO A 1 90 ? 20.571 1.814 -31.305 1.00 62.22 90 PRO A C 1
ATOM 711 O O . PRO A 1 90 ? 21.047 2.172 -30.221 1.00 62.22 90 PRO A O 1
ATOM 714 N N . GLN A 1 91 ? 21.046 2.264 -32.472 1.00 70.94 91 GLN A N 1
ATOM 715 C CA . GLN A 1 91 ? 21.954 3.415 -32.593 1.00 70.94 91 GLN A CA 1
ATOM 716 C C . GLN A 1 91 ? 21.208 4.705 -32.203 1.00 70.94 91 GLN A C 1
ATOM 718 O O . GLN A 1 91 ? 21.078 5.663 -32.963 1.00 70.94 91 GLN A O 1
ATOM 723 N N . MET A 1 92 ? 20.651 4.716 -30.996 1.00 71.00 92 MET A N 1
ATOM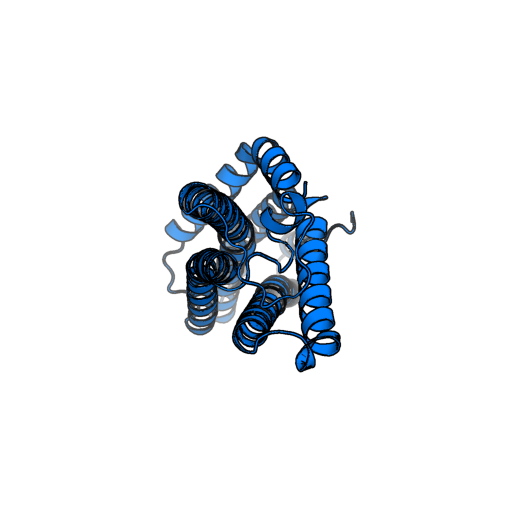 724 C CA . MET A 1 92 ? 19.925 5.828 -30.435 1.00 71.00 92 MET A CA 1
ATOM 725 C C . MET A 1 92 ? 20.946 6.899 -30.071 1.00 71.00 92 MET A C 1
ATOM 727 O O . MET A 1 92 ? 21.931 6.642 -29.373 1.00 71.00 92 MET A O 1
ATOM 731 N N . ARG A 1 93 ? 20.701 8.127 -30.532 1.00 83.06 93 ARG A N 1
ATOM 732 C CA . ARG A 1 93 ? 21.507 9.284 -30.134 1.00 83.06 93 ARG A CA 1
ATOM 733 C C . ARG A 1 93 ? 21.545 9.355 -28.608 1.00 83.06 93 ARG A C 1
ATOM 735 O O . ARG A 1 93 ? 20.495 9.322 -27.967 1.00 83.06 93 ARG A O 1
ATOM 742 N N . PHE A 1 94 ? 22.741 9.506 -28.042 1.00 85.31 94 PHE A N 1
ATOM 743 C CA . PHE A 1 94 ? 22.969 9.539 -26.592 1.00 85.31 94 PHE A CA 1
ATOM 744 C C . PHE A 1 94 ? 22.008 10.489 -25.853 1.00 85.31 94 PHE A C 1
ATOM 746 O O . PHE A 1 94 ? 21.455 10.130 -24.818 1.00 85.31 94 PHE A O 1
ATOM 753 N N . MET A 1 95 ? 21.728 11.658 -26.444 1.00 86.75 95 MET A N 1
ATOM 754 C CA . MET A 1 95 ? 20.779 12.645 -25.912 1.00 86.75 95 MET A CA 1
ATOM 755 C C . MET A 1 95 ? 19.356 12.095 -25.737 1.00 86.75 95 MET A C 1
ATOM 757 O O . MET A 1 95 ? 18.730 12.326 -24.705 1.00 86.75 95 MET A O 1
ATOM 761 N N . LEU A 1 96 ? 18.846 11.340 -26.714 1.00 84.44 96 LEU A N 1
ATOM 762 C CA . LEU A 1 96 ? 17.499 10.773 -26.642 1.00 84.44 96 LEU A CA 1
ATOM 763 C C . LEU A 1 96 ? 17.428 9.661 -25.590 1.00 84.44 96 LEU A C 1
ATOM 765 O O . LEU A 1 96 ? 16.468 9.603 -24.825 1.00 84.44 96 LEU A O 1
ATOM 769 N N . LYS A 1 97 ? 18.477 8.833 -25.496 1.00 85.12 97 LYS A N 1
ATOM 770 C CA . LYS A 1 97 ? 18.590 7.789 -24.469 1.00 85.12 97 LYS A CA 1
ATOM 771 C C . LYS A 1 97 ? 18.605 8.391 -23.063 1.00 85.12 97 LYS A C 1
ATOM 773 O O . LYS A 1 97 ? 17.879 7.917 -22.191 1.00 85.12 97 LYS A O 1
ATOM 778 N N . ALA A 1 98 ? 19.381 9.455 -22.850 1.00 89.06 98 ALA A N 1
ATOM 779 C CA . ALA A 1 98 ? 19.445 10.160 -21.572 1.00 89.06 98 ALA A CA 1
ATOM 780 C C . ALA A 1 98 ? 18.089 10.774 -21.185 1.00 89.06 98 ALA A C 1
ATOM 782 O O . ALA A 1 98 ? 17.624 10.570 -20.062 1.00 89.06 98 ALA A O 1
ATOM 783 N N . LEU A 1 99 ? 17.420 11.453 -22.126 1.00 90.38 99 LEU A N 1
ATOM 784 C CA . LEU A 1 99 ? 16.098 12.046 -21.907 1.00 90.38 99 LEU A CA 1
ATOM 785 C C . LEU A 1 99 ? 15.051 10.986 -21.536 1.00 90.38 99 LEU A C 1
ATOM 787 O O . LEU A 1 99 ? 14.322 11.145 -20.560 1.00 90.38 99 LEU A O 1
ATOM 791 N N . LEU A 1 100 ? 15.006 9.883 -22.281 1.00 87.88 100 LEU A N 1
ATOM 792 C CA . LEU A 1 100 ? 14.046 8.802 -22.073 1.00 87.88 100 LEU A CA 1
ATOM 793 C C . LEU A 1 100 ? 14.286 8.053 -20.759 1.00 87.88 100 LEU A C 1
ATOM 795 O O . LEU A 1 100 ? 13.330 7.712 -20.062 1.00 87.88 100 LEU A O 1
ATOM 799 N N . THR A 1 101 ? 15.554 7.847 -20.392 1.00 90.00 101 THR A N 1
ATOM 800 C CA . THR A 1 101 ? 15.939 7.261 -19.098 1.00 90.00 101 THR A CA 1
ATOM 801 C C . THR A 1 101 ? 15.506 8.168 -17.950 1.00 90.00 101 THR A C 1
ATOM 803 O O . THR A 1 101 ? 14.877 7.698 -17.006 1.00 90.00 101 THR A O 1
ATOM 806 N N . SER A 1 102 ? 15.784 9.472 -18.048 1.00 91.50 102 SER A N 1
ATOM 807 C CA . SER A 1 102 ? 15.402 10.458 -17.032 1.00 91.50 102 SER A CA 1
ATOM 808 C C . SER A 1 102 ? 13.884 10.540 -16.857 1.00 91.50 102 SER A C 1
ATOM 810 O O . SER A 1 102 ? 13.387 10.480 -15.732 1.00 91.50 102 SER A O 1
ATOM 812 N N . LEU A 1 103 ? 13.139 10.590 -17.964 1.00 91.12 103 LEU A N 1
ATOM 813 C CA . LEU A 1 103 ? 11.681 10.641 -17.945 1.00 91.12 103 LEU A CA 1
ATOM 814 C C . LEU A 1 103 ? 11.073 9.356 -17.362 1.00 91.12 103 LEU A C 1
ATOM 816 O O . LEU A 1 103 ? 10.190 9.422 -16.508 1.00 91.12 103 LEU A O 1
ATOM 820 N N . SER A 1 104 ? 11.571 8.188 -17.779 1.00 90.00 104 SER A N 1
ATOM 821 C CA . SER A 1 104 ? 11.093 6.890 -17.280 1.00 90.00 104 SER A CA 1
ATOM 822 C C . SER A 1 104 ? 11.388 6.716 -15.791 1.00 90.00 104 SER A C 1
ATOM 824 O O . SER A 1 104 ? 10.523 6.255 -15.049 1.00 90.00 104 SER A O 1
ATOM 826 N N . TYR A 1 105 ? 12.570 7.142 -15.336 1.00 92.62 105 TYR A N 1
ATOM 827 C CA . TYR A 1 105 ? 12.919 7.171 -13.917 1.00 92.62 105 TYR A CA 1
ATOM 828 C C . TYR A 1 105 ? 11.962 8.058 -13.120 1.00 92.62 105 TYR A C 1
ATOM 830 O O . TYR A 1 105 ? 11.444 7.625 -12.094 1.00 92.62 105 TYR A O 1
ATOM 838 N N . TYR A 1 106 ? 11.690 9.274 -13.602 1.00 92.50 106 TYR A N 1
ATOM 839 C CA . TYR A 1 106 ? 10.782 10.200 -12.932 1.00 92.50 106 TYR A CA 1
ATOM 840 C C . TYR A 1 106 ? 9.377 9.605 -12.786 1.00 92.50 106 TYR A C 1
ATOM 842 O O . TYR A 1 106 ? 8.836 9.576 -11.682 1.00 92.50 106 TYR A O 1
ATOM 850 N N . PHE A 1 107 ? 8.807 9.059 -13.866 1.00 89.06 107 PHE A N 1
ATOM 851 C CA . PHE A 1 107 ? 7.493 8.418 -13.805 1.00 89.06 107 PHE A CA 1
ATOM 852 C C . PHE A 1 107 ? 7.474 7.206 -12.874 1.00 89.06 107 PHE A C 1
ATOM 854 O O . PHE A 1 107 ? 6.543 7.069 -12.081 1.00 89.06 107 PHE A O 1
ATOM 861 N N . ALA A 1 108 ? 8.502 6.355 -12.928 1.00 90.56 108 ALA A N 1
ATOM 862 C CA . ALA A 1 108 ? 8.615 5.196 -12.051 1.00 90.56 108 ALA A CA 1
ATOM 863 C C . ALA A 1 108 ? 8.721 5.605 -10.575 1.00 90.56 108 ALA A C 1
ATOM 865 O O . ALA A 1 108 ? 8.042 5.018 -9.737 1.00 90.56 108 ALA A O 1
ATOM 866 N N . ALA A 1 109 ? 9.510 6.637 -10.265 1.00 91.88 109 ALA A N 1
ATOM 867 C CA . ALA A 1 109 ? 9.678 7.162 -8.913 1.00 91.88 109 ALA A CA 1
ATOM 868 C C . ALA A 1 109 ? 8.390 7.806 -8.373 1.00 91.88 109 ALA A C 1
ATOM 870 O O . ALA A 1 109 ? 8.020 7.589 -7.221 1.00 91.88 109 ALA A O 1
ATOM 871 N N . VAL A 1 110 ? 7.670 8.570 -9.200 1.00 91.12 110 VAL A N 1
ATOM 872 C CA . VAL A 1 110 ? 6.375 9.155 -8.814 1.00 91.12 110 VAL A CA 1
ATOM 873 C C . VAL A 1 110 ? 5.334 8.057 -8.586 1.00 91.12 110 VAL A C 1
ATOM 875 O O . VAL A 1 110 ? 4.612 8.094 -7.590 1.00 91.12 110 VAL A O 1
ATOM 878 N N . ALA A 1 111 ? 5.271 7.056 -9.468 1.00 88.50 111 ALA A N 1
ATOM 879 C CA . ALA A 1 111 ? 4.343 5.937 -9.333 1.00 88.50 111 ALA A CA 1
ATOM 880 C C . ALA A 1 111 ? 4.642 5.082 -8.089 1.00 88.50 111 ALA A C 1
ATOM 882 O O . ALA A 1 111 ? 3.715 4.721 -7.356 1.00 88.50 111 ALA A O 1
ATOM 883 N N . SER A 1 112 ? 5.918 4.790 -7.814 1.00 89.81 112 SER A N 1
ATOM 884 C CA . SER A 1 112 ? 6.322 4.034 -6.626 1.00 89.81 112 SER A CA 1
ATOM 885 C C . SER A 1 112 ? 6.047 4.817 -5.340 1.00 89.81 112 SER A C 1
ATOM 887 O O . SER A 1 112 ? 5.492 4.250 -4.401 1.00 89.81 112 SER A O 1
ATOM 889 N N . ALA A 1 113 ? 6.319 6.127 -5.311 1.00 91.38 113 ALA A N 1
ATOM 890 C CA . ALA A 1 113 ? 6.009 6.990 -4.169 1.00 91.38 113 ALA A CA 1
ATOM 891 C C . ALA A 1 113 ? 4.501 7.095 -3.900 1.00 91.38 113 ALA A C 1
ATOM 893 O O . ALA A 1 113 ? 4.068 6.978 -2.753 1.00 91.38 113 ALA A O 1
ATOM 894 N N . ALA A 1 114 ? 3.686 7.261 -4.946 1.00 89.81 114 ALA A N 1
ATOM 895 C CA . ALA A 1 114 ? 2.230 7.303 -4.818 1.00 89.81 114 ALA A CA 1
ATOM 896 C C . ALA A 1 114 ? 1.668 5.975 -4.283 1.00 89.81 114 ALA A C 1
ATOM 898 O O . ALA A 1 114 ? 0.816 5.972 -3.393 1.00 89.81 114 ALA A O 1
ATOM 899 N N . THR A 1 115 ? 2.184 4.849 -4.782 1.00 87.88 115 THR A N 1
ATOM 900 C CA . THR A 1 115 ? 1.798 3.509 -4.317 1.00 87.88 115 THR A CA 1
ATOM 901 C C . THR A 1 115 ? 2.209 3.291 -2.863 1.00 87.88 115 THR A C 1
ATOM 903 O O . THR A 1 115 ? 1.399 2.831 -2.061 1.00 87.88 115 THR A O 1
ATOM 906 N N . PHE A 1 116 ? 3.435 3.677 -2.495 1.00 91.19 116 PHE A N 1
ATOM 907 C CA . PHE A 1 116 ? 3.921 3.616 -1.117 1.00 91.19 116 PHE A CA 1
ATOM 908 C C . PHE A 1 116 ? 3.028 4.426 -0.176 1.00 91.19 116 PHE A C 1
ATOM 910 O O . PHE A 1 116 ? 2.604 3.918 0.858 1.00 91.19 116 PHE A O 1
ATOM 917 N N . PHE A 1 117 ? 2.688 5.662 -0.543 1.00 91.12 117 PHE A N 1
ATOM 918 C CA . PHE A 1 117 ? 1.817 6.510 0.266 1.00 91.12 117 PHE A CA 1
ATOM 919 C C . PHE A 1 117 ? 0.427 5.881 0.460 1.00 91.12 117 PHE A C 1
ATOM 921 O O . PHE A 1 117 ? -0.051 5.759 1.586 1.00 91.12 117 PHE A O 1
ATOM 928 N N . LEU A 1 118 ? -0.197 5.406 -0.620 1.00 90.50 118 LEU A N 1
ATOM 929 C CA . LEU A 1 118 ? -1.506 4.751 -0.580 1.00 90.50 118 LEU A CA 1
ATOM 930 C C . LEU A 1 118 ? -1.499 3.488 0.298 1.00 90.50 118 LEU A C 1
ATOM 932 O O . LEU A 1 118 ? -2.358 3.323 1.162 1.00 90.50 118 LEU A O 1
ATOM 936 N N . VAL A 1 119 ? -0.532 2.594 0.093 1.00 89.62 119 VAL A N 1
ATOM 937 C CA . VAL A 1 119 ? -0.494 1.296 0.779 1.00 89.62 119 VAL A CA 1
ATOM 938 C C . VAL A 1 119 ? 0.022 1.442 2.210 1.00 89.62 119 VAL A C 1
ATOM 940 O O . VAL A 1 119 ? -0.608 0.963 3.146 1.00 89.62 119 VAL A O 1
ATOM 943 N N . VAL A 1 120 ? 1.143 2.124 2.430 1.00 91.88 120 VAL A N 1
ATOM 944 C CA . VAL A 1 120 ? 1.758 2.203 3.762 1.00 91.88 120 VAL A CA 1
ATOM 945 C C . VAL A 1 120 ? 1.039 3.214 4.647 1.00 91.88 120 VAL A C 1
ATOM 947 O O . VAL A 1 120 ? 0.595 2.872 5.741 1.00 91.88 120 VAL A O 1
ATOM 950 N N . VAL A 1 121 ? 0.880 4.448 4.173 1.00 92.88 121 VAL A N 1
ATOM 951 C CA . VAL A 1 121 ? 0.390 5.546 5.020 1.00 92.88 121 VAL A CA 1
ATOM 952 C C . VAL A 1 121 ? -1.127 5.504 5.180 1.00 92.88 121 VAL A C 1
ATOM 954 O O . VAL A 1 121 ? -1.635 5.752 6.268 1.00 92.88 121 VAL A O 1
ATOM 957 N N . ILE A 1 122 ? -1.872 5.183 4.123 1.00 92.88 122 ILE A N 1
ATOM 958 C CA . ILE A 1 122 ? -3.341 5.263 4.165 1.00 92.88 122 ILE A CA 1
ATOM 959 C C . ILE A 1 122 ? -3.977 3.915 4.508 1.00 92.88 122 ILE A C 1
ATOM 961 O O . ILE A 1 122 ? -4.982 3.865 5.221 1.00 92.88 122 ILE A O 1
ATOM 965 N N . PHE A 1 123 ? -3.408 2.808 4.025 1.00 91.88 123 PHE A N 1
ATOM 966 C CA . PHE A 1 123 ? -3.960 1.480 4.285 1.00 91.88 123 PHE A CA 1
ATOM 967 C C . PHE A 1 123 ? -3.383 0.837 5.556 1.00 91.88 123 PHE A C 1
ATOM 969 O O . PHE A 1 123 ? -4.137 0.530 6.482 1.00 91.88 123 PHE A O 1
ATOM 976 N N . ILE A 1 124 ?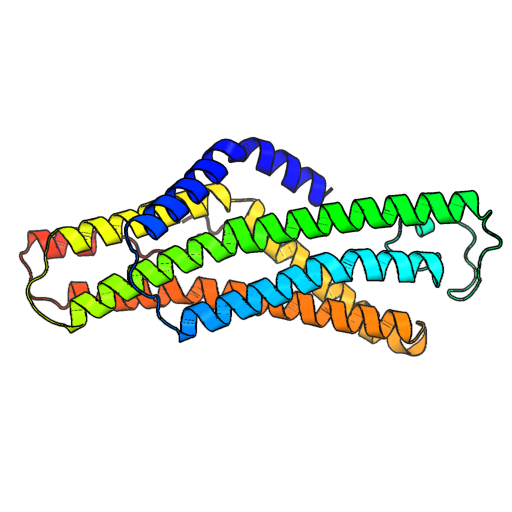 -2.063 0.653 5.623 1.00 92.44 124 ILE A N 1
ATOM 977 C CA . ILE A 1 124 ? -1.382 -0.107 6.685 1.00 92.44 124 ILE A CA 1
ATOM 978 C C . ILE A 1 124 ? -1.357 0.659 8.018 1.00 92.44 124 ILE A C 1
ATOM 980 O O . ILE A 1 124 ? -1.673 0.070 9.050 1.00 92.44 124 ILE A O 1
ATOM 984 N N . TYR A 1 125 ? -1.026 1.952 8.026 1.00 93.12 125 TYR A N 1
ATOM 985 C CA . TYR A 1 125 ? -0.856 2.703 9.278 1.00 93.12 125 TYR A CA 1
ATOM 986 C C . TYR A 1 125 ? -2.140 2.784 10.136 1.00 93.12 125 TYR A C 1
ATOM 988 O O . TYR A 1 125 ? -2.098 2.391 11.305 1.00 93.12 125 TYR A O 1
ATOM 996 N N . PRO A 1 126 ? -3.330 3.140 9.603 1.00 93.75 126 PRO A N 1
ATOM 997 C CA . PRO A 1 126 ? -4.561 3.104 10.399 1.00 93.75 126 PRO A CA 1
ATOM 998 C C . PRO A 1 126 ? -4.939 1.698 10.884 1.00 93.75 126 PRO A C 1
ATOM 1000 O O . PRO A 1 126 ? -5.583 1.555 11.926 1.00 93.75 126 PRO A O 1
ATOM 1003 N N . LEU A 1 127 ? -4.559 0.645 10.147 1.00 92.56 127 LEU A N 1
ATOM 1004 C CA . LEU A 1 127 ? -4.757 -0.741 10.582 1.00 92.56 127 LEU A CA 1
ATOM 1005 C C . LEU A 1 127 ? -3.903 -1.070 11.806 1.00 92.56 127 LEU A C 1
ATOM 1007 O O . LEU A 1 127 ? -4.399 -1.708 12.736 1.00 92.56 127 LEU A O 1
ATOM 1011 N N . GLU A 1 128 ? -2.652 -0.618 11.827 1.00 91.56 128 GLU A N 1
ATOM 1012 C CA . GLU A 1 128 ? -1.754 -0.792 12.966 1.00 91.56 128 GLU A CA 1
ATOM 1013 C C . GLU A 1 128 ? -2.325 -0.146 14.229 1.00 91.56 128 GLU A C 1
ATOM 1015 O O . GLU A 1 128 ? -2.485 -0.826 15.247 1.00 91.56 128 GLU A O 1
ATOM 1020 N N . VAL A 1 129 ? -2.751 1.118 14.133 1.00 92.12 129 VAL A N 1
ATOM 1021 C CA . VAL A 1 129 ? -3.356 1.856 15.253 1.00 92.12 129 VAL A CA 1
ATOM 1022 C C . VAL A 1 129 ? -4.602 1.138 15.785 1.00 92.12 129 VAL A C 1
ATOM 1024 O O . VAL A 1 129 ? -4.777 0.995 16.997 1.00 92.12 129 VAL A O 1
ATOM 1027 N N . LYS A 1 130 ? -5.452 0.580 14.911 1.00 92.44 130 LYS A N 1
ATOM 1028 C CA . LYS A 1 130 ? -6.614 -0.227 15.338 1.00 92.44 130 LYS A CA 1
ATOM 1029 C C . LYS A 1 130 ? -6.212 -1.500 16.071 1.00 92.44 130 LYS A C 1
ATOM 1031 O O . LYS A 1 130 ? -6.837 -1.845 17.074 1.00 92.44 130 LYS A O 1
ATOM 1036 N N . ILE A 1 131 ? -5.203 -2.220 15.578 1.00 91.25 131 ILE A N 1
ATOM 1037 C CA . ILE A 1 131 ? -4.719 -3.446 16.226 1.00 91.25 131 ILE A CA 1
ATOM 1038 C C . ILE A 1 131 ? -4.111 -3.117 17.593 1.00 91.25 131 ILE A C 1
ATOM 1040 O O . ILE A 1 131 ? -4.335 -3.872 18.543 1.00 91.25 131 ILE A O 1
ATOM 1044 N N . MET A 1 132 ? -3.386 -2.003 17.703 1.00 89.75 132 MET A N 1
ATOM 1045 C CA . MET A 1 132 ? -2.820 -1.506 18.954 1.00 89.75 132 MET A CA 1
ATOM 1046 C C . MET A 1 132 ? -3.920 -1.193 19.975 1.00 89.75 132 MET A C 1
ATOM 1048 O O . MET A 1 132 ? -3.901 -1.749 21.073 1.00 89.75 132 MET A O 1
ATOM 1052 N N . LEU A 1 133 ? -4.934 -0.410 19.588 1.00 91.38 133 LEU A N 1
ATOM 1053 C CA . LEU A 1 133 ? -6.095 -0.095 20.431 1.00 91.38 133 LEU A CA 1
ATOM 1054 C C . LEU A 1 133 ? -6.846 -1.357 20.881 1.00 91.38 133 LEU A C 1
ATOM 1056 O O . LEU A 1 133 ? -7.161 -1.514 22.060 1.00 91.38 133 LEU A O 1
ATOM 1060 N N . LEU A 1 134 ? -7.111 -2.291 19.959 1.00 91.25 134 LEU A N 1
ATOM 1061 C CA . LEU A 1 134 ? -7.755 -3.570 20.283 1.00 91.25 134 LEU A CA 1
ATOM 1062 C C . LEU A 1 134 ? -6.909 -4.404 21.252 1.00 91.25 134 LEU A C 1
ATOM 1064 O O . LEU A 1 134 ? -7.452 -5.031 22.162 1.00 91.25 134 LEU A O 1
ATOM 1068 N N . GLY A 1 135 ? -5.587 -4.411 21.072 1.00 89.12 135 GLY A N 1
ATOM 1069 C CA . GLY A 1 135 ? -4.644 -5.073 21.969 1.00 89.12 135 GLY A CA 1
ATOM 1070 C C . GLY A 1 135 ? -4.665 -4.478 23.376 1.00 89.12 135 GLY A C 1
ATOM 1071 O O . GLY A 1 135 ? -4.729 -5.234 24.346 1.00 89.12 135 GLY A O 1
ATOM 1072 N N . ALA A 1 136 ? -4.691 -3.147 23.485 1.00 87.50 136 ALA A N 1
ATOM 1073 C CA . ALA A 1 136 ? -4.782 -2.437 24.758 1.00 87.50 136 ALA A CA 1
ATOM 1074 C C . ALA A 1 136 ? -6.085 -2.770 25.502 1.00 87.50 136 ALA A C 1
ATOM 1076 O O . ALA A 1 136 ? -6.049 -3.097 26.689 1.00 87.50 136 ALA A O 1
ATOM 1077 N N . ILE A 1 137 ? -7.229 -2.783 24.800 1.00 88.50 137 ILE A N 1
ATOM 1078 C CA . ILE A 1 137 ? -8.512 -3.190 25.394 1.00 88.50 137 ILE A CA 1
ATOM 1079 C C . ILE A 1 137 ? -8.446 -4.651 25.858 1.00 88.50 137 ILE A C 1
ATOM 1081 O O . ILE A 1 137 ? -8.830 -4.946 26.987 1.00 88.50 137 ILE A O 1
ATOM 1085 N N . LYS A 1 138 ? -7.937 -5.569 25.020 1.00 87.75 138 LYS A N 1
ATOM 1086 C CA . LYS A 1 138 ? -7.863 -7.004 25.349 1.00 87.75 138 LYS A CA 1
ATOM 1087 C C . LYS A 1 138 ? -6.966 -7.276 26.561 1.00 87.75 138 LYS A C 1
ATOM 1089 O O . LYS A 1 138 ? -7.332 -8.100 27.394 1.00 87.75 138 LYS A O 1
ATOM 1094 N N . ARG A 1 139 ? -5.825 -6.587 26.685 1.00 85.19 139 ARG A N 1
ATOM 1095 C CA . ARG A 1 139 ? -4.919 -6.724 27.839 1.00 85.19 139 ARG A CA 1
ATOM 1096 C C . ARG A 1 139 ? -5.590 -6.261 29.131 1.00 85.19 139 ARG A C 1
ATOM 1098 O O . ARG A 1 139 ? -5.690 -7.047 30.066 1.00 85.19 139 ARG A O 1
ATOM 1105 N N . LYS A 1 140 ? -6.136 -5.041 29.138 1.00 85.31 140 LYS A N 1
ATOM 1106 C CA . LYS A 1 140 ? -6.839 -4.480 30.305 1.00 85.31 140 LYS A CA 1
ATOM 1107 C C . LYS A 1 140 ? -8.067 -5.300 30.697 1.00 85.31 140 LYS A C 1
ATOM 1109 O O . LYS A 1 140 ? -8.391 -5.425 31.871 1.00 85.31 140 LYS A O 1
ATOM 1114 N N . PHE A 1 141 ? -8.729 -5.907 29.714 1.00 83.69 141 PHE A N 1
ATOM 1115 C CA . PHE A 1 141 ? -9.833 -6.824 29.959 1.00 83.69 141 PHE A CA 1
ATOM 1116 C C . PHE A 1 141 ? -9.397 -8.091 30.713 1.00 83.69 141 PHE A C 1
ATOM 1118 O O . PHE A 1 141 ? -10.116 -8.564 31.591 1.00 83.69 141 PHE A O 1
ATOM 1125 N N . HIS A 1 142 ? -8.222 -8.635 30.389 1.00 83.00 142 HIS A N 1
ATOM 1126 C CA . HIS A 1 142 ? -7.717 -9.874 30.981 1.00 83.00 142 HIS A CA 1
ATOM 1127 C C . HIS A 1 142 ? -7.178 -9.690 32.414 1.00 83.00 142 HIS A C 1
ATOM 1129 O O . HIS A 1 142 ? -7.126 -10.657 33.175 1.00 83.00 142 HIS A O 1
ATOM 1135 N N . GLU A 1 143 ? -6.802 -8.468 32.795 1.00 84.00 143 GLU A N 1
ATOM 1136 C CA . GLU A 1 143 ? -6.212 -8.147 34.104 1.00 84.00 143 GLU A CA 1
ATOM 1137 C C . GLU A 1 143 ? -7.238 -8.026 35.261 1.00 84.00 143 GLU A C 1
ATOM 1139 O O . GLU A 1 143 ? -6.811 -7.979 36.409 1.00 84.00 143 GLU A O 1
ATOM 1144 N N . ARG A 1 144 ? -8.564 -8.111 35.003 1.00 65.62 144 ARG A N 1
ATOM 1145 C CA . ARG A 1 144 ? -9.691 -7.821 35.946 1.00 65.62 144 ARG A CA 1
ATOM 1146 C C . ARG A 1 144 ? -9.727 -6.332 36.364 1.00 65.62 144 ARG A C 1
ATOM 1148 O O . ARG A 1 144 ? -8.707 -5.673 36.418 1.00 65.62 144 ARG A O 1
ATOM 1155 N N . GLU A 1 145 ? -10.847 -5.666 36.642 1.00 56.59 145 GLU A N 1
ATOM 1156 C CA . GLU A 1 145 ? -12.180 -6.067 37.089 1.00 56.59 145 GLU A CA 1
ATOM 1157 C C . GLU A 1 145 ? -13.171 -4.929 36.735 1.00 56.59 145 GLU A C 1
ATOM 1159 O O . GLU A 1 145 ? -12.819 -3.752 36.768 1.00 56.59 145 GLU A O 1
ATOM 1164 N N . VAL A 1 146 ? -14.422 -5.283 36.423 1.00 62.78 146 VAL A N 1
ATOM 1165 C CA . VAL A 1 146 ? -15.542 -4.381 36.072 1.00 62.78 146 VAL A CA 1
ATOM 1166 C C . VAL A 1 146 ? -15.428 -3.688 34.705 1.00 62.78 146 VAL A C 1
ATOM 1168 O O . VAL A 1 146 ? -14.482 -2.985 34.364 1.00 62.78 146 VAL A O 1
ATOM 1171 N N . PHE A 1 147 ? -16.476 -3.867 33.900 1.00 63.47 147 PHE A N 1
ATOM 1172 C CA . PHE A 1 147 ? -16.629 -3.204 32.612 1.00 63.47 147 PHE A CA 1
ATOM 1173 C C . PHE A 1 147 ? -16.828 -1.696 32.815 1.00 63.47 147 PHE A C 1
ATOM 1175 O O . PHE A 1 147 ? -17.924 -1.247 33.153 1.00 63.47 147 PHE A O 1
ATOM 1182 N N . GLN A 1 148 ? -15.764 -0.915 32.639 1.00 69.25 148 GLN A N 1
ATOM 1183 C CA . GLN A 1 148 ? -15.813 0.533 32.800 1.00 69.25 148 GLN A CA 1
ATOM 1184 C C . GLN A 1 148 ? -16.141 1.245 31.473 1.00 69.25 148 GLN A C 1
ATOM 1186 O O . GLN A 1 148 ? -15.727 0.826 30.391 1.00 69.25 148 GLN A O 1
ATOM 1191 N N . SER A 1 149 ? -16.854 2.372 31.579 1.00 72.69 149 SER A N 1
ATOM 1192 C CA . SER A 1 149 ? -17.150 3.322 30.490 1.00 72.69 149 SER A CA 1
ATOM 1193 C C . SER A 1 149 ? -15.995 3.593 29.493 1.00 72.69 149 SER A C 1
ATOM 1195 O O . SER A 1 149 ? -16.267 3.585 28.290 1.00 72.69 149 SER A O 1
ATOM 1197 N N . PRO A 1 150 ? -14.715 3.767 29.903 1.00 82.50 150 PRO A N 1
ATOM 1198 C CA . PRO A 1 150 ? -13.599 4.003 28.979 1.00 82.50 150 PRO A CA 1
ATOM 1199 C C . PRO A 1 150 ? -13.464 2.975 27.850 1.00 82.50 150 PRO A C 1
ATOM 1201 O O . PRO A 1 150 ? -13.164 3.367 26.726 1.00 82.50 150 PRO A O 1
ATOM 1204 N N . TYR A 1 151 ? -13.754 1.689 28.081 1.00 83.81 151 TYR A N 1
ATOM 1205 C CA . TYR A 1 151 ? -13.634 0.669 27.027 1.00 83.81 151 TYR A CA 1
ATOM 1206 C C . TYR A 1 151 ? -14.623 0.891 25.880 1.00 83.81 151 TYR A C 1
ATOM 1208 O O . TYR A 1 151 ? -14.292 0.671 24.715 1.00 83.81 151 TYR A O 1
ATOM 1216 N N . LEU A 1 152 ? -15.831 1.359 26.206 1.00 84.00 152 LEU A N 1
ATOM 1217 C CA . LEU A 1 152 ? -16.851 1.703 25.219 1.00 84.00 152 LEU A CA 1
ATOM 1218 C C . LEU A 1 152 ? -16.425 2.908 24.379 1.00 84.00 152 LEU A C 1
ATOM 1220 O O . LEU A 1 152 ? -16.668 2.932 23.173 1.00 84.00 152 LEU A O 1
ATOM 1224 N N . VAL A 1 153 ? -15.765 3.884 25.005 1.00 88.62 153 VAL A N 1
ATOM 1225 C CA . VAL A 1 153 ? -15.227 5.062 24.315 1.00 88.62 153 VAL A CA 1
ATOM 1226 C C . VAL A 1 153 ? -14.118 4.646 23.350 1.00 88.62 153 VAL A C 1
ATOM 1228 O O . VAL A 1 153 ? -14.202 4.975 22.169 1.00 88.62 153 VAL A O 1
ATOM 1231 N N . THR A 1 154 ? -13.139 3.852 23.795 1.00 90.38 154 THR A N 1
ATOM 1232 C CA . THR A 1 154 ? -12.057 3.357 22.926 1.00 90.38 154 THR A CA 1
ATOM 1233 C C . THR A 1 154 ? -12.599 2.514 21.769 1.00 90.38 154 THR A C 1
ATOM 1235 O O . THR A 1 154 ? -12.165 2.673 20.629 1.00 90.38 154 THR A O 1
ATOM 1238 N N . TYR A 1 155 ? -13.602 1.664 22.017 1.00 89.00 155 TYR A N 1
ATOM 1239 C CA . TYR A 1 155 ? -14.244 0.894 20.949 1.00 89.00 155 TYR A CA 1
ATOM 1240 C C . TYR A 1 155 ? -14.946 1.797 19.926 1.00 89.00 155 TYR A C 1
ATOM 1242 O O . TYR A 1 155 ? -14.825 1.592 18.717 1.00 89.00 155 TYR A O 1
ATOM 1250 N N . ARG A 1 156 ? -15.627 2.851 20.389 1.00 90.12 156 ARG A N 1
ATOM 1251 C CA . ARG A 1 156 ? -16.256 3.844 19.512 1.00 90.12 156 ARG A CA 1
ATOM 1252 C C . ARG A 1 156 ? -15.229 4.628 18.690 1.00 90.12 156 ARG A C 1
ATOM 1254 O O . ARG A 1 156 ? -15.500 4.923 17.529 1.00 90.12 156 ARG A O 1
ATOM 1261 N N . ILE A 1 157 ? -14.044 4.903 19.241 1.00 92.38 157 ILE A N 1
ATOM 1262 C CA . ILE A 1 157 ? -12.918 5.493 18.498 1.00 92.38 157 ILE A CA 1
ATOM 1263 C C . ILE A 1 157 ? -12.463 4.547 17.376 1.00 92.38 157 ILE A C 1
ATOM 1265 O O . ILE A 1 157 ? -12.330 4.985 16.236 1.00 92.38 157 ILE A O 1
ATOM 1269 N N . ILE A 1 158 ? -12.311 3.243 17.647 1.00 92.25 158 ILE A N 1
ATOM 1270 C CA . ILE A 1 158 ? -11.962 2.243 16.616 1.00 92.25 158 ILE A CA 1
ATOM 1271 C C . ILE A 1 158 ? -13.002 2.230 15.484 1.00 92.25 158 ILE A C 1
ATOM 1273 O O . ILE A 1 158 ? -12.643 2.147 14.304 1.00 92.25 158 ILE A O 1
ATOM 1277 N N . GLN A 1 159 ? -14.291 2.321 15.818 1.00 90.94 159 GLN A N 1
ATOM 1278 C CA . GLN A 1 159 ? -15.367 2.389 14.825 1.00 90.94 159 GLN A CA 1
ATOM 1279 C C . GLN A 1 159 ? -15.305 3.670 13.996 1.00 90.94 159 GLN A C 1
ATOM 1281 O O . GLN A 1 159 ? -15.388 3.600 12.773 1.00 90.94 159 GLN A O 1
ATOM 1286 N N . LEU A 1 160 ? -15.104 4.824 14.637 1.00 92.81 160 LEU A N 1
ATOM 1287 C CA . LEU A 1 160 ? -14.954 6.100 13.941 1.00 92.81 160 LEU A CA 1
ATOM 1288 C C . LEU A 1 160 ? -13.761 6.058 12.977 1.00 92.81 160 LEU A C 1
ATOM 1290 O O . LEU A 1 160 ? -13.905 6.412 11.811 1.00 92.81 160 LEU A O 1
ATOM 1294 N N . LEU A 1 161 ? -12.624 5.523 13.427 1.00 93.81 161 LEU A N 1
ATOM 1295 C CA . LEU A 1 161 ? -11.428 5.351 12.606 1.00 93.81 161 LEU A CA 1
ATOM 1296 C C . LEU A 1 161 ? -11.656 4.370 11.445 1.00 93.81 161 LEU A C 1
ATOM 1298 O O . LEU A 1 161 ? -11.076 4.498 10.370 1.00 93.81 161 LEU A O 1
ATOM 1302 N N . SER A 1 162 ? -12.529 3.380 11.638 1.00 92.44 162 SER A N 1
ATOM 1303 C CA . SER A 1 162 ? -12.963 2.466 10.574 1.00 92.44 162 SER A CA 1
ATOM 1304 C C . SER A 1 162 ? -13.845 3.140 9.546 1.00 92.44 162 SER A C 1
ATOM 1306 O O . SER A 1 162 ? -13.628 2.935 8.358 1.00 92.44 162 SER A O 1
ATOM 1308 N N . ASN A 1 163 ? -14.759 3.997 9.982 1.00 92.62 163 ASN A N 1
ATOM 1309 C CA . ASN A 1 163 ? -15.600 4.770 9.081 1.00 92.62 163 ASN A CA 1
ATOM 1310 C C . ASN A 1 163 ? -14.776 5.793 8.290 1.00 92.62 163 ASN A C 1
ATOM 1312 O O . ASN A 1 163 ? -14.958 5.893 7.084 1.00 92.62 163 ASN A O 1
ATOM 1316 N N . MET A 1 164 ? -13.825 6.483 8.930 1.00 93.50 164 MET A N 1
ATOM 1317 C CA . MET A 1 164 ? -12.902 7.401 8.249 1.00 93.50 164 MET A CA 1
ATOM 1318 C C . MET A 1 164 ? -12.033 6.666 7.226 1.00 93.50 164 MET A C 1
ATOM 1320 O O . MET A 1 164 ? -11.938 7.093 6.080 1.00 93.50 164 MET A O 1
ATOM 1324 N N . GLN A 1 165 ? -11.452 5.523 7.603 1.00 93.25 165 GLN A N 1
ATOM 1325 C CA . GLN A 1 165 ? -10.662 4.723 6.669 1.00 93.25 165 GLN A CA 1
ATOM 1326 C C . GLN A 1 165 ? -11.518 4.197 5.503 1.00 93.25 165 GLN A C 1
ATOM 1328 O O . GLN A 1 165 ? -11.069 4.252 4.365 1.00 93.25 165 GLN A O 1
ATOM 1333 N N . ASN A 1 166 ? -12.750 3.740 5.754 1.00 92.12 166 ASN A N 1
ATOM 1334 C CA . ASN A 1 166 ? -13.683 3.314 4.703 1.00 92.12 166 ASN A CA 1
ATOM 1335 C C . ASN A 1 166 ? -14.138 4.479 3.808 1.00 92.12 166 ASN A C 1
ATOM 1337 O O . ASN A 1 166 ? -14.408 4.256 2.635 1.00 92.12 166 ASN A O 1
ATOM 1341 N N . ALA A 1 167 ? -14.234 5.703 4.335 1.00 91.88 167 ALA A N 1
ATOM 1342 C CA . ALA A 1 167 ? -14.551 6.886 3.539 1.00 91.88 167 ALA A CA 1
ATOM 1343 C C . ALA A 1 167 ? -13.395 7.243 2.591 1.00 91.88 167 ALA A C 1
ATOM 1345 O O . ALA A 1 167 ? -13.629 7.509 1.417 1.00 91.88 167 ALA A O 1
ATOM 1346 N N . VAL A 1 168 ? -12.149 7.172 3.079 1.00 91.88 168 VAL A N 1
ATOM 1347 C CA . VAL A 1 168 ? -10.941 7.450 2.282 1.00 91.88 168 VAL A CA 1
ATOM 1348 C C . VAL A 1 168 ? -10.639 6.334 1.277 1.00 91.88 168 VAL A C 1
ATOM 1350 O O . VAL A 1 168 ? -10.229 6.614 0.158 1.00 91.88 168 VAL A O 1
ATOM 1353 N N . LEU A 1 169 ? -10.831 5.069 1.659 1.00 89.56 169 LEU A N 1
ATOM 1354 C CA . LEU A 1 169 ? -10.583 3.893 0.812 1.00 89.56 169 LEU A CA 1
ATOM 1355 C C . LEU A 1 169 ? -11.845 3.364 0.130 1.00 89.56 169 LEU A C 1
ATOM 1357 O O . LEU A 1 169 ? -11.857 2.236 -0.369 1.00 89.56 169 LEU A O 1
ATOM 1361 N N . GLY A 1 170 ? -12.915 4.152 0.136 1.00 85.94 170 GLY A N 1
ATOM 1362 C CA . GLY A 1 170 ? -14.181 3.772 -0.463 1.00 85.94 170 GLY A CA 1
ATOM 1363 C C . GLY A 1 170 ? -14.055 3.519 -1.963 1.00 85.94 170 GLY A C 1
ATOM 1364 O O . GLY A 1 170 ? -12.993 3.639 -2.580 1.00 85.94 170 GLY A O 1
ATOM 1365 N N . ILE A 1 171 ? -15.177 3.170 -2.584 1.00 81.38 171 ILE A N 1
ATOM 1366 C CA . ILE A 1 171 ? -15.234 3.017 -4.039 1.00 81.38 171 ILE A CA 1
ATOM 1367 C C . ILE A 1 171 ? -14.808 4.352 -4.686 1.00 81.38 171 ILE A C 1
ATOM 1369 O O . ILE A 1 171 ? -15.323 5.399 -4.284 1.00 81.38 171 ILE A O 1
ATOM 1373 N N . PRO A 1 172 ? -13.877 4.348 -5.663 1.00 83.06 172 PRO A N 1
ATOM 1374 C CA . PRO A 1 172 ? -13.315 3.190 -6.368 1.00 83.06 172 PRO A CA 1
ATOM 1375 C C . PRO A 1 172 ? -11.913 2.744 -5.903 1.00 83.06 172 PRO A C 1
ATOM 1377 O O . PRO A 1 172 ? -11.384 1.792 -6.475 1.00 83.06 172 PRO A O 1
ATOM 1380 N N . ILE A 1 173 ? -11.290 3.384 -4.903 1.00 85.56 173 ILE A N 1
ATOM 1381 C CA . ILE A 1 173 ? -9.873 3.151 -4.562 1.00 85.56 173 ILE A CA 1
ATOM 1382 C C . ILE A 1 173 ? -9.582 1.682 -4.295 1.00 85.56 173 ILE A C 1
ATOM 1384 O O . ILE A 1 173 ? -8.662 1.133 -4.895 1.00 85.56 173 ILE A O 1
ATOM 1388 N N . MET A 1 174 ? -10.334 1.037 -3.400 1.00 86.56 174 MET A N 1
ATOM 1389 C CA . MET A 1 174 ? -9.980 -0.319 -2.978 1.00 86.56 174 MET A CA 1
ATOM 1390 C C . MET A 1 174 ? -10.037 -1.312 -4.147 1.00 86.56 174 MET A C 1
ATOM 1392 O O . MET A 1 174 ? -9.171 -2.176 -4.276 1.00 86.56 174 MET A O 1
ATOM 1396 N N . GLN A 1 175 ? -11.010 -1.137 -5.046 1.00 87.19 175 GLN A N 1
ATOM 1397 C CA . GLN A 1 175 ? -11.133 -1.926 -6.272 1.00 87.19 175 GLN A CA 1
ATOM 1398 C C . GLN A 1 175 ? -9.985 -1.639 -7.242 1.00 87.19 175 GLN A C 1
ATOM 1400 O O . GLN A 1 175 ? -9.445 -2.568 -7.835 1.00 87.19 175 GLN A O 1
ATOM 1405 N N . VAL A 1 176 ? -9.572 -0.374 -7.369 1.00 87.50 176 VAL A N 1
ATOM 1406 C CA . VAL A 1 176 ? -8.416 0.012 -8.186 1.00 87.50 176 VAL A CA 1
ATOM 1407 C C . VAL A 1 176 ? -7.130 -0.591 -7.626 1.00 87.50 176 VAL A C 1
ATOM 1409 O O . VAL A 1 176 ? -6.347 -1.124 -8.402 1.00 87.50 176 VAL A O 1
ATOM 1412 N N . ILE A 1 177 ? -6.911 -0.583 -6.307 1.00 86.06 177 ILE A N 1
ATOM 1413 C CA . ILE A 1 177 ? -5.733 -1.212 -5.685 1.00 86.06 177 ILE A CA 1
ATOM 1414 C C . ILE A 1 177 ? -5.734 -2.711 -5.965 1.00 86.06 177 ILE A C 1
ATOM 1416 O O . ILE A 1 177 ? -4.797 -3.217 -6.571 1.00 86.06 177 ILE A O 1
ATOM 1420 N N . ILE A 1 178 ? -6.794 -3.418 -5.566 1.00 88.44 178 ILE A N 1
ATOM 1421 C CA . ILE A 1 178 ? -6.871 -4.876 -5.721 1.00 88.44 178 ILE A CA 1
ATOM 1422 C C . ILE A 1 178 ? -6.746 -5.259 -7.194 1.00 88.44 178 ILE A C 1
ATOM 1424 O O . ILE A 1 178 ? -5.942 -6.121 -7.546 1.00 88.44 178 ILE A O 1
ATOM 1428 N N . GLY A 1 179 ? -7.518 -4.600 -8.058 1.00 89.56 179 GLY A N 1
ATOM 1429 C CA . GLY A 1 179 ? -7.542 -4.868 -9.488 1.00 89.56 179 GLY A CA 1
ATOM 1430 C C . GLY A 1 179 ? -6.207 -4.563 -10.156 1.00 89.56 179 GLY A C 1
ATOM 1431 O O . GLY A 1 179 ? -5.710 -5.396 -10.908 1.00 89.56 179 GLY A O 1
ATOM 1432 N N . SER A 1 180 ? -5.590 -3.415 -9.856 1.00 87.12 180 SER A N 1
ATOM 1433 C CA . SER A 1 180 ? -4.295 -3.048 -10.442 1.00 87.12 180 SER A CA 1
ATOM 1434 C C . SER A 1 180 ? -3.193 -4.006 -10.020 1.00 87.12 180 SER A C 1
ATOM 1436 O O . SER A 1 180 ? -2.436 -4.451 -10.880 1.00 87.12 180 SER A O 1
ATOM 1438 N N . VAL A 1 181 ? -3.125 -4.379 -8.740 1.00 87.25 181 VAL A N 1
ATOM 1439 C CA . VAL A 1 181 ? -2.086 -5.286 -8.253 1.00 87.25 181 VAL A CA 1
ATOM 1440 C C . VAL A 1 181 ? -2.300 -6.698 -8.807 1.00 87.25 181 VAL A C 1
ATOM 1442 O O . VAL A 1 181 ? -1.355 -7.272 -9.337 1.00 87.25 181 VAL A O 1
ATOM 1445 N N . THR A 1 182 ? -3.535 -7.213 -8.808 1.00 90.44 182 THR A N 1
ATOM 1446 C CA . THR A 1 182 ? -3.857 -8.547 -9.359 1.00 90.44 182 THR A CA 1
ATOM 1447 C C . THR A 1 182 ? -3.575 -8.625 -10.858 1.00 90.44 182 THR A C 1
ATOM 1449 O O . THR A 1 182 ? -2.975 -9.590 -11.330 1.00 90.44 182 THR A O 1
ATOM 1452 N N . LEU A 1 183 ? -3.981 -7.605 -11.623 1.00 90.94 183 LEU A N 1
ATOM 1453 C CA . LEU A 1 183 ? -3.716 -7.534 -13.060 1.00 90.94 183 LEU A CA 1
ATOM 1454 C C . LEU A 1 183 ? -2.211 -7.483 -13.327 1.00 90.94 183 LEU A C 1
ATOM 1456 O O . LEU A 1 183 ? -1.709 -8.200 -14.185 1.00 90.94 183 LEU A O 1
ATOM 1460 N N . THR A 1 184 ? -1.493 -6.655 -12.570 1.00 87.62 184 THR A N 1
ATOM 1461 C CA . THR A 1 184 ? -0.049 -6.471 -12.721 1.00 87.62 184 THR A CA 1
ATOM 1462 C C . THR A 1 184 ? 0.725 -7.745 -12.374 1.00 87.62 184 THR A C 1
ATOM 1464 O O . THR A 1 184 ? 1.614 -8.134 -13.125 1.00 87.62 184 THR A O 1
ATOM 1467 N N . GLU A 1 185 ? 0.362 -8.437 -11.293 1.00 89.31 185 GLU A N 1
ATOM 1468 C CA . GLU A 1 185 ? 0.947 -9.731 -10.920 1.00 89.31 185 GLU A CA 1
ATOM 1469 C C . GLU A 1 185 ? 0.643 -10.810 -11.968 1.00 89.31 185 GLU A C 1
ATOM 1471 O O . GLU A 1 185 ? 1.551 -11.511 -12.411 1.00 89.31 185 GLU A O 1
ATOM 1476 N N . SER A 1 186 ? -0.610 -10.900 -12.426 1.00 92.00 186 SER A N 1
ATOM 1477 C CA . SER A 1 186 ? -1.023 -11.877 -13.442 1.00 92.00 186 SER A CA 1
ATOM 1478 C C . SER A 1 186 ? -0.276 -11.673 -14.759 1.00 92.00 186 SER A C 1
ATOM 1480 O O . SER A 1 186 ? 0.194 -12.639 -15.355 1.00 92.00 186 SER A O 1
ATOM 1482 N N . LEU A 1 187 ? -0.122 -10.420 -15.201 1.00 89.81 187 LEU A N 1
ATOM 1483 C CA . LEU A 1 187 ? 0.649 -10.082 -16.397 1.00 89.81 187 LEU A CA 1
ATOM 1484 C C . LEU A 1 187 ? 2.137 -10.393 -16.216 1.00 89.81 187 LEU A C 1
ATOM 1486 O O . LEU A 1 187 ? 2.745 -10.963 -17.118 1.00 89.81 187 LEU A O 1
ATOM 1490 N N . ALA A 1 188 ? 2.719 -10.063 -15.059 1.00 89.75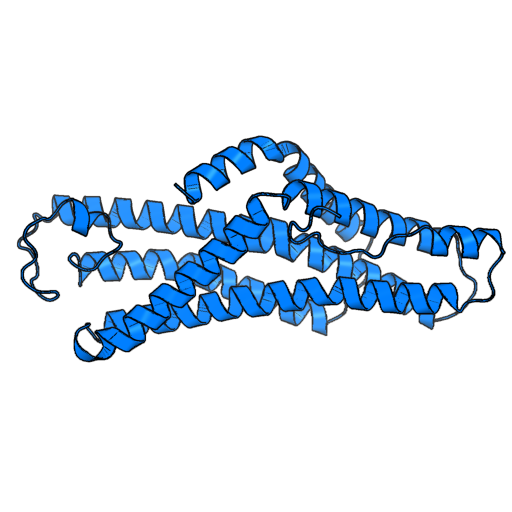 188 ALA A N 1
ATOM 1491 C CA . ALA A 1 188 ? 4.121 -10.356 -14.773 1.00 89.75 188 ALA A CA 1
ATOM 1492 C C . ALA A 1 188 ? 4.397 -11.867 -14.799 1.00 89.75 188 ALA A C 1
ATOM 1494 O O . ALA A 1 188 ? 5.338 -12.305 -15.459 1.00 89.75 188 ALA A O 1
ATOM 1495 N N . LEU A 1 189 ? 3.550 -12.667 -14.143 1.00 90.81 189 LEU A N 1
ATOM 1496 C CA . LEU A 1 189 ? 3.652 -14.127 -14.138 1.00 90.81 189 LEU A CA 1
ATOM 1497 C C . LEU A 1 189 ? 3.401 -14.728 -15.521 1.00 90.81 189 LEU A C 1
ATOM 1499 O O . LEU A 1 189 ? 4.121 -15.636 -15.925 1.00 90.81 189 LEU A O 1
ATOM 1503 N N . TYR A 1 190 ? 2.422 -14.211 -16.265 1.00 91.75 190 TYR A N 1
ATOM 1504 C CA . TYR A 1 190 ? 2.159 -14.653 -17.632 1.00 91.75 190 TYR A CA 1
ATOM 1505 C C . TYR A 1 190 ? 3.386 -14.447 -18.522 1.00 91.75 190 TYR A C 1
ATOM 1507 O O . TYR A 1 190 ? 3.858 -15.408 -19.121 1.00 91.75 190 TYR A O 1
ATOM 1515 N N . ILE A 1 191 ? 3.955 -13.234 -18.536 1.00 88.94 191 ILE A N 1
ATOM 1516 C CA . ILE A 1 191 ? 5.170 -12.919 -19.304 1.00 88.94 191 ILE A CA 1
ATOM 1517 C C . ILE A 1 191 ? 6.326 -13.822 -18.871 1.00 88.94 191 ILE A C 1
ATOM 1519 O O . ILE A 1 191 ? 7.050 -14.346 -19.717 1.00 88.94 191 ILE A O 1
ATOM 1523 N N . LEU A 1 192 ? 6.488 -14.028 -17.562 1.00 91.38 192 LEU A N 1
ATOM 1524 C CA . LEU A 1 192 ? 7.535 -14.881 -17.018 1.00 91.38 192 LEU A CA 1
ATOM 1525 C C . LEU A 1 192 ? 7.404 -16.330 -17.505 1.00 91.38 192 LEU A C 1
ATOM 1527 O O . LEU A 1 192 ? 8.412 -16.935 -17.845 1.00 91.38 192 LEU A O 1
ATOM 1531 N N . ILE A 1 193 ? 6.188 -16.875 -17.581 1.00 93.38 193 ILE A N 1
ATOM 1532 C CA . ILE A 1 193 ? 5.944 -18.252 -18.030 1.00 93.38 193 ILE A CA 1
ATOM 1533 C C . ILE A 1 193 ? 6.077 -18.375 -19.552 1.00 93.38 193 ILE A C 1
ATOM 1535 O O . ILE A 1 193 ? 6.747 -19.285 -20.035 1.00 93.38 193 ILE A O 1
ATOM 1539 N N . THR A 1 194 ? 5.451 -17.482 -20.323 1.00 93.38 194 THR A N 1
ATOM 1540 C CA . THR A 1 194 ? 5.396 -17.614 -21.788 1.00 93.38 194 THR A CA 1
ATOM 1541 C C . THR A 1 194 ? 6.698 -17.239 -22.473 1.00 93.38 194 THR A C 1
ATOM 1543 O O . THR A 1 194 ? 7.006 -17.770 -23.536 1.00 93.38 194 THR A O 1
ATOM 1546 N N . SER A 1 195 ? 7.456 -16.316 -21.884 1.00 88.88 195 SER A N 1
ATOM 1547 C CA . SER A 1 195 ? 8.602 -15.686 -22.538 1.00 88.88 195 SER A CA 1
ATOM 1548 C C . SER A 1 195 ? 9.930 -15.996 -21.840 1.00 88.88 195 SER A C 1
ATOM 1550 O O . SER A 1 195 ? 10.946 -15.386 -22.172 1.00 88.88 195 SER A O 1
ATOM 1552 N N . ALA A 1 196 ? 9.955 -16.975 -20.924 1.00 90.44 196 ALA A N 1
ATOM 1553 C CA . ALA A 1 196 ? 11.158 -17.418 -20.208 1.00 90.44 196 ALA A CA 1
ATOM 1554 C C . ALA A 1 196 ? 12.331 -17.775 -21.134 1.00 90.44 196 ALA A C 1
ATOM 1556 O O . ALA A 1 196 ? 13.484 -17.549 -20.789 1.00 90.44 196 ALA A O 1
ATOM 1557 N N . SER A 1 197 ? 12.054 -18.346 -22.307 1.00 91.06 197 SER A N 1
ATOM 1558 C CA . SER A 1 197 ? 13.095 -18.751 -23.258 1.00 91.06 197 SER A CA 1
ATOM 1559 C C . SER A 1 197 ? 13.503 -17.647 -24.234 1.00 91.06 197 SER A C 1
ATOM 1561 O O . SER A 1 197 ? 14.505 -17.798 -24.924 1.00 91.06 197 SER A O 1
ATOM 1563 N N . ALA A 1 198 ? 12.712 -16.577 -24.339 1.00 88.25 198 ALA A N 1
ATOM 1564 C CA . ALA A 1 198 ? 12.894 -15.523 -25.337 1.00 88.25 198 ALA A CA 1
ATOM 1565 C C . ALA A 1 198 ? 13.456 -14.221 -24.748 1.00 88.25 198 AL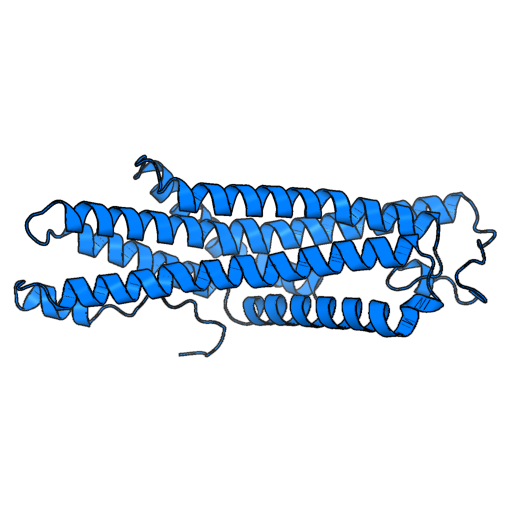A A C 1
ATOM 1567 O O . ALA A 1 198 ? 13.955 -13.383 -25.494 1.00 88.25 198 ALA A O 1
ATOM 1568 N N . LEU A 1 199 ? 13.342 -14.030 -23.432 1.00 87.19 199 LEU A N 1
ATOM 1569 C CA . LEU A 1 199 ? 13.752 -12.803 -22.757 1.00 87.19 199 LEU A CA 1
ATOM 1570 C C . LEU A 1 199 ? 15.166 -12.919 -22.175 1.00 87.19 199 LEU A C 1
ATOM 1572 O O . LEU A 1 199 ? 15.536 -13.982 -21.669 1.00 87.19 199 LEU A O 1
ATOM 1576 N N . PRO A 1 200 ? 15.930 -11.812 -22.150 1.00 87.19 200 PRO A N 1
ATOM 1577 C CA . PRO A 1 200 ? 17.215 -11.773 -21.471 1.00 87.19 200 PRO A CA 1
ATOM 1578 C C . PRO A 1 200 ? 17.091 -12.194 -19.993 1.00 87.19 200 PRO A C 1
ATOM 1580 O O . PRO A 1 200 ? 16.161 -11.748 -19.304 1.00 87.19 200 PRO A O 1
ATOM 1583 N N . PRO A 1 201 ? 18.038 -12.987 -19.453 1.00 85.62 201 PRO A N 1
ATOM 1584 C CA . PRO A 1 201 ? 17.993 -13.456 -18.065 1.00 85.62 201 PRO A CA 1
ATOM 1585 C C . PRO A 1 201 ? 17.840 -12.335 -17.024 1.00 85.62 201 PRO A C 1
ATOM 1587 O O . PRO A 1 201 ? 17.175 -12.508 -16.005 1.00 85.62 201 PRO A O 1
ATOM 1590 N N . GLN A 1 202 ? 18.415 -11.158 -17.284 1.00 83.19 202 GLN A N 1
ATOM 1591 C CA . GLN A 1 202 ? 18.352 -9.981 -16.411 1.00 83.19 202 GLN A CA 1
ATOM 1592 C C . GLN A 1 202 ? 16.923 -9.436 -16.282 1.00 83.19 202 GLN A C 1
ATOM 1594 O O . GLN A 1 202 ? 16.505 -8.993 -15.206 1.00 83.19 202 GLN A O 1
ATOM 1599 N N . PHE A 1 203 ? 16.161 -9.482 -17.374 1.00 84.75 203 PHE A N 1
ATOM 1600 C CA . PHE A 1 203 ? 14.773 -9.042 -17.390 1.00 84.75 203 PHE A CA 1
ATOM 1601 C C . PHE A 1 203 ? 13.877 -10.040 -16.648 1.00 84.75 203 PHE A C 1
ATOM 1603 O O . PHE A 1 203 ? 13.058 -9.632 -15.826 1.00 84.75 203 PHE A O 1
ATOM 1610 N N . LEU A 1 204 ? 14.105 -11.344 -16.839 1.00 89.19 204 LEU A N 1
ATOM 1611 C CA . LEU A 1 204 ? 13.406 -12.401 -16.098 1.00 89.19 204 LEU A CA 1
ATOM 1612 C C . LEU A 1 204 ? 13.663 -12.320 -14.592 1.00 89.19 204 LEU A C 1
ATOM 1614 O O . LEU A 1 204 ? 12.730 -12.450 -13.798 1.00 89.19 204 LEU A O 1
ATOM 1618 N N . LEU A 1 205 ? 14.907 -12.048 -14.188 1.00 88.50 205 LEU A N 1
ATOM 1619 C CA . LEU A 1 205 ? 15.252 -11.835 -12.784 1.00 88.50 205 LEU A CA 1
ATOM 1620 C C . LEU A 1 205 ? 14.502 -10.627 -12.205 1.00 88.50 205 LEU A C 1
ATOM 1622 O O . LEU A 1 205 ? 13.921 -10.721 -11.126 1.00 88.50 205 LEU A O 1
ATOM 1626 N N . SER A 1 206 ? 14.462 -9.514 -12.940 1.00 86.62 206 SER A N 1
ATOM 1627 C CA . SER A 1 206 ? 13.755 -8.301 -12.511 1.00 86.62 206 SER A CA 1
ATOM 1628 C C . SER A 1 206 ? 12.245 -8.535 -12.378 1.00 86.62 206 SER A C 1
ATOM 1630 O O . SER A 1 206 ? 11.653 -8.144 -11.374 1.00 86.62 206 SER A O 1
ATOM 1632 N N . LEU A 1 207 ? 11.630 -9.232 -13.343 1.00 87.31 207 LEU A N 1
ATOM 1633 C CA . LEU A 1 207 ? 10.221 -9.641 -13.288 1.00 87.31 207 LEU A CA 1
ATOM 1634 C C . LEU A 1 207 ? 9.933 -10.582 -12.116 1.00 87.31 207 LEU A C 1
ATOM 1636 O O . LEU A 1 207 ? 8.908 -10.433 -11.457 1.00 87.31 207 LEU A O 1
ATOM 1640 N N . SER A 1 208 ? 10.838 -11.520 -11.827 1.00 89.81 208 SER A N 1
ATOM 1641 C CA . SER A 1 208 ? 10.701 -12.444 -10.694 1.00 89.81 208 SER A CA 1
ATOM 1642 C C . SER A 1 208 ? 10.693 -11.689 -9.367 1.00 89.81 208 SER A C 1
ATOM 1644 O O . SER A 1 208 ? 9.815 -11.895 -8.533 1.00 89.81 208 SER A O 1
ATOM 1646 N N . ILE A 1 209 ? 11.647 -10.771 -9.189 1.00 88.56 209 ILE A N 1
ATOM 1647 C CA . ILE A 1 209 ? 11.737 -9.909 -8.006 1.00 88.56 209 ILE A CA 1
ATOM 1648 C C . ILE A 1 209 ? 10.457 -9.073 -7.868 1.00 88.56 209 ILE A C 1
ATOM 1650 O O . ILE A 1 209 ? 9.862 -9.015 -6.793 1.00 88.56 209 ILE A O 1
ATOM 1654 N N . PHE A 1 210 ? 10.000 -8.474 -8.966 1.00 87.00 210 PHE A N 1
ATOM 1655 C CA . PHE A 1 210 ? 8.773 -7.687 -9.015 1.00 87.00 210 PHE A CA 1
ATOM 1656 C C . PHE A 1 210 ? 7.530 -8.504 -8.627 1.00 87.00 210 PHE A C 1
ATOM 1658 O O . PHE A 1 210 ? 6.734 -8.054 -7.804 1.00 87.00 210 PHE A O 1
ATOM 1665 N N . ALA A 1 211 ? 7.386 -9.719 -9.162 1.00 89.19 211 ALA A N 1
ATOM 1666 C CA . ALA A 1 211 ? 6.282 -10.618 -8.838 1.00 89.1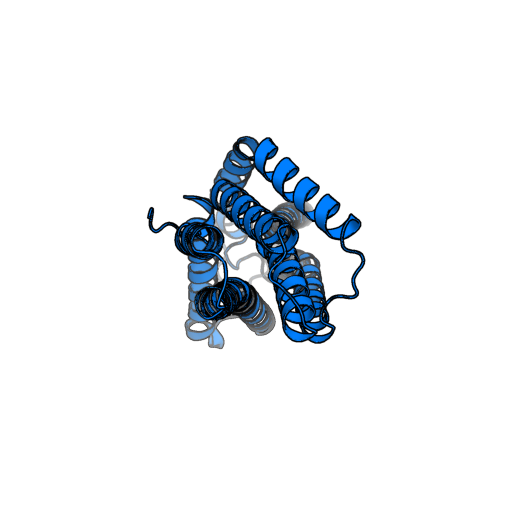9 211 ALA A CA 1
ATOM 1667 C C . ALA A 1 211 ? 6.272 -10.986 -7.347 1.00 89.19 211 ALA A C 1
ATOM 1669 O O . ALA A 1 211 ? 5.228 -10.915 -6.704 1.00 89.19 211 ALA A O 1
ATOM 1670 N N . VAL A 1 212 ? 7.438 -11.287 -6.764 1.00 89.56 212 VAL A N 1
ATOM 1671 C CA . VAL A 1 212 ? 7.561 -11.562 -5.323 1.00 89.56 212 VAL A CA 1
ATOM 1672 C C . VAL A 1 212 ? 7.167 -10.343 -4.486 1.00 89.56 212 VAL A C 1
ATOM 1674 O O . VAL A 1 212 ? 6.443 -10.488 -3.500 1.00 89.56 212 VAL A O 1
ATOM 1677 N N . TYR A 1 213 ? 7.590 -9.135 -4.874 1.00 87.69 213 TYR A N 1
ATOM 1678 C CA . TYR A 1 213 ? 7.173 -7.912 -4.185 1.00 87.69 213 TYR A CA 1
ATOM 1679 C C . TYR A 1 213 ? 5.658 -7.721 -4.231 1.00 87.69 213 TYR A C 1
ATOM 1681 O O . TYR A 1 213 ? 5.054 -7.476 -3.186 1.00 87.69 213 TYR A O 1
ATOM 1689 N N . MET A 1 214 ? 5.039 -7.872 -5.406 1.00 87.00 214 MET A N 1
ATOM 1690 C CA . MET A 1 214 ? 3.586 -7.748 -5.547 1.00 87.00 214 MET A CA 1
ATOM 1691 C C . MET A 1 214 ? 2.853 -8.796 -4.713 1.00 87.00 214 MET A C 1
ATOM 1693 O O . MET A 1 214 ? 1.947 -8.437 -3.965 1.00 87.00 214 MET A O 1
ATOM 1697 N N . PHE A 1 215 ? 3.307 -10.050 -4.728 1.00 87.69 215 PHE A N 1
ATOM 1698 C CA . PHE A 1 215 ? 2.737 -11.112 -3.905 1.00 87.69 215 PHE A CA 1
ATOM 1699 C C . PHE A 1 215 ? 2.756 -10.758 -2.411 1.00 87.69 215 PHE A C 1
ATOM 1701 O O . PHE A 1 215 ? 1.746 -10.898 -1.720 1.00 87.69 215 PHE A O 1
ATOM 1708 N N . ILE A 1 216 ? 3.878 -10.244 -1.894 1.00 87.25 216 ILE A N 1
ATOM 1709 C CA . ILE A 1 216 ? 3.974 -9.851 -0.480 1.00 87.25 216 ILE A CA 1
ATOM 1710 C C . ILE A 1 216 ? 3.085 -8.635 -0.179 1.00 87.25 216 ILE A C 1
ATOM 1712 O O . ILE A 1 216 ? 2.432 -8.600 0.866 1.00 87.25 216 ILE A O 1
ATOM 1716 N N . VAL A 1 217 ? 3.021 -7.660 -1.090 1.00 82.56 217 VAL A N 1
ATOM 1717 C CA . VAL A 1 217 ? 2.161 -6.469 -0.976 1.00 82.56 217 VAL A CA 1
ATOM 1718 C C . VAL A 1 217 ? 0.671 -6.816 -1.071 1.00 82.56 217 VAL A C 1
ATOM 1720 O O . VAL A 1 217 ? -0.153 -6.091 -0.522 1.00 82.56 217 VAL A O 1
ATOM 1723 N N . ILE A 1 218 ? 0.294 -7.932 -1.694 1.00 83.56 218 ILE A N 1
ATOM 1724 C CA . ILE A 1 218 ? -1.072 -8.457 -1.614 1.00 83.56 218 ILE A CA 1
ATOM 1725 C C . ILE A 1 218 ? -1.231 -9.197 -0.289 1.00 83.56 218 ILE A C 1
ATOM 1727 O O . ILE A 1 218 ? -1.945 -8.763 0.615 1.00 83.56 218 ILE A O 1
ATOM 1731 N N . VAL A 1 219 ? -0.536 -10.317 -0.126 1.00 87.00 219 VAL A N 1
ATOM 1732 C CA . VAL A 1 219 ? -0.806 -11.249 0.970 1.00 87.00 219 VAL A CA 1
ATOM 1733 C C . VAL A 1 219 ? -0.630 -10.581 2.331 1.00 87.00 219 VAL A C 1
ATOM 1735 O O . VAL A 1 219 ? -1.429 -10.826 3.234 1.00 87.00 219 VAL A O 1
ATOM 1738 N N . GLY A 1 220 ? 0.372 -9.717 2.490 1.00 87.31 220 GLY A N 1
ATOM 1739 C CA . GLY A 1 220 ? 0.685 -9.100 3.771 1.00 87.31 220 GLY A CA 1
ATOM 1740 C C . GLY A 1 220 ? -0.394 -8.136 4.268 1.00 87.31 220 GLY A C 1
ATOM 1741 O O . GLY A 1 220 ? -1.043 -8.429 5.276 1.00 87.31 220 GLY A O 1
ATOM 1742 N N . PRO A 1 221 ? -0.638 -7.012 3.578 1.00 86.75 221 PRO A N 1
ATOM 1743 C CA . PRO A 1 221 ? -1.674 -6.047 3.934 1.00 86.75 221 PRO A CA 1
ATOM 1744 C C . PRO A 1 221 ? -3.076 -6.660 4.037 1.00 86.75 221 PRO A C 1
ATOM 1746 O O . PRO A 1 221 ? -3.796 -6.338 4.980 1.00 86.75 221 PRO A O 1
ATOM 1749 N N . PHE A 1 222 ? -3.467 -7.580 3.146 1.00 86.31 222 PHE A N 1
ATOM 1750 C CA . PHE A 1 222 ? -4.785 -8.229 3.231 1.00 86.31 222 PHE A CA 1
ATOM 1751 C C . PHE A 1 222 ? -4.906 -9.144 4.453 1.00 86.31 222 PHE A C 1
ATOM 1753 O O . PHE A 1 222 ? -5.913 -9.102 5.167 1.00 86.31 222 PHE A O 1
ATOM 1760 N N . LYS A 1 223 ? -3.861 -9.919 4.763 1.00 88.25 223 LYS A N 1
ATOM 1761 C CA . LYS A 1 223 ? -3.815 -10.730 5.986 1.00 88.25 223 LYS A CA 1
ATOM 1762 C C . LYS A 1 223 ? -3.814 -9.856 7.241 1.00 88.25 223 LYS A C 1
ATOM 1764 O O . LYS A 1 223 ? -4.471 -10.197 8.225 1.00 88.25 223 LYS A O 1
ATOM 1769 N N . LEU A 1 224 ? -3.130 -8.712 7.202 1.00 87.06 224 LEU A N 1
ATOM 1770 C CA . LEU A 1 224 ? -3.162 -7.720 8.274 1.00 87.06 224 LEU A CA 1
ATOM 1771 C C . LEU A 1 224 ? -4.543 -7.100 8.444 1.00 87.06 224 LEU A C 1
ATOM 1773 O O . LEU A 1 224 ? -4.985 -6.965 9.578 1.00 87.06 224 LEU A O 1
ATOM 1777 N N . ALA A 1 225 ? -5.234 -6.764 7.358 1.00 88.06 225 ALA A N 1
ATOM 1778 C CA . ALA A 1 225 ? -6.565 -6.166 7.391 1.00 88.06 225 ALA A CA 1
ATOM 1779 C C . ALA A 1 225 ? -7.626 -7.110 7.982 1.00 88.06 225 ALA A C 1
ATOM 1781 O O . ALA A 1 225 ? -8.556 -6.655 8.650 1.00 88.06 225 ALA A O 1
ATOM 1782 N N . ALA A 1 226 ? -7.464 -8.425 7.806 1.00 88.75 226 ALA A N 1
ATOM 1783 C CA . ALA A 1 226 ? -8.337 -9.430 8.412 1.00 88.75 226 ALA A CA 1
ATOM 1784 C C . ALA A 1 226 ? -8.179 -9.525 9.945 1.00 88.75 226 ALA A C 1
ATOM 1786 O O . ALA A 1 226 ? -9.132 -9.851 10.658 1.00 88.75 226 ALA A O 1
ATOM 1787 N N . ASN A 1 227 ? -6.993 -9.210 10.473 1.00 88.25 227 ASN A N 1
ATOM 1788 C CA . ASN A 1 227 ? -6.661 -9.372 11.889 1.00 88.25 227 ASN A CA 1
ATOM 1789 C C . ASN A 1 227 ? -7.469 -8.455 12.839 1.00 88.25 227 ASN A C 1
ATOM 1791 O O . ASN A 1 227 ? -8.062 -8.975 13.788 1.00 88.25 227 ASN A O 1
ATOM 1795 N N . PRO A 1 228 ? -7.574 -7.122 12.632 1.00 86.69 228 PRO A N 1
ATOM 1796 C CA . PRO A 1 228 ? -8.396 -6.273 13.488 1.00 86.69 228 PRO A CA 1
ATOM 1797 C C . PRO A 1 228 ? -9.876 -6.644 13.409 1.00 86.69 228 PRO A C 1
ATOM 1799 O O . PRO A 1 228 ? -10.551 -6.581 14.434 1.00 86.69 228 PRO A O 1
ATOM 1802 N N . TYR A 1 229 ? -10.370 -7.118 12.259 1.00 89.06 229 TYR A N 1
ATOM 1803 C CA . TYR A 1 229 ? -11.731 -7.646 12.168 1.00 89.06 229 TYR A CA 1
ATOM 1804 C C . TYR A 1 229 ? -11.914 -8.859 13.089 1.00 89.06 229 TYR A C 1
ATOM 1806 O O . TYR A 1 229 ? -12.767 -8.818 13.978 1.00 89.06 229 TYR A O 1
ATOM 1814 N N . GLN A 1 230 ? -11.070 -9.889 12.956 1.00 90.19 230 GLN A N 1
ATOM 1815 C CA . GLN A 1 230 ? -11.147 -11.101 13.778 1.00 90.19 230 GLN A CA 1
ATOM 1816 C C . GLN A 1 230 ? -11.030 -10.784 15.276 1.00 90.19 230 GLN A C 1
ATOM 1818 O O . GLN A 1 230 ? -11.852 -11.242 16.071 1.00 90.19 230 GLN A O 1
ATOM 1823 N N . LYS A 1 231 ? -10.067 -9.935 15.659 1.00 88.06 231 LYS A N 1
ATOM 1824 C CA . LYS A 1 231 ? -9.898 -9.480 17.047 1.00 88.06 231 LYS A CA 1
ATOM 1825 C C . LYS A 1 231 ? -11.093 -8.673 17.547 1.00 88.06 231 LYS A C 1
ATOM 1827 O O . LYS A 1 231 ? -11.470 -8.813 18.706 1.00 88.06 231 LYS A O 1
ATOM 1832 N N . SER A 1 232 ? -11.705 -7.841 16.703 1.00 87.56 232 SER A N 1
ATOM 1833 C CA . SER A 1 232 ? -12.892 -7.068 17.085 1.00 87.56 232 SER A CA 1
ATOM 1834 C C . SER A 1 232 ? -14.108 -7.963 17.326 1.00 87.56 232 SER A C 1
ATOM 1836 O O . SER A 1 232 ? -14.871 -7.699 18.252 1.00 87.56 232 SER A O 1
ATOM 1838 N N . VAL A 1 233 ? -14.272 -9.036 16.541 1.00 89.62 233 VAL A N 1
ATOM 1839 C CA . VAL A 1 233 ? -15.352 -10.020 16.704 1.00 89.62 233 VAL A CA 1
ATOM 1840 C C . VAL A 1 233 ? -15.138 -10.852 17.965 1.00 89.62 233 VAL A C 1
ATOM 1842 O O . VAL A 1 233 ? -16.073 -11.008 18.747 1.00 89.62 233 VAL A O 1
ATOM 1845 N N . GLU A 1 234 ? -13.913 -11.333 18.197 1.00 90.81 234 GLU A N 1
ATOM 1846 C CA . GLU A 1 234 ? -13.543 -12.037 19.431 1.00 90.81 234 GLU A CA 1
ATOM 1847 C C . GLU A 1 234 ? -13.826 -11.157 20.656 1.00 90.81 234 GLU A C 1
ATOM 1849 O O . GLU A 1 234 ? -14.508 -11.583 21.588 1.00 90.81 234 GLU A O 1
ATOM 1854 N N . LEU A 1 235 ? -13.382 -9.894 20.616 1.00 87.50 235 LEU A N 1
ATOM 1855 C CA . LEU A 1 235 ? -13.622 -8.931 21.683 1.00 87.50 235 LEU A CA 1
ATOM 1856 C C . LEU A 1 235 ? -15.122 -8.703 21.897 1.00 87.50 235 LEU A C 1
ATOM 1858 O O . LEU A 1 235 ? -15.586 -8.804 23.024 1.00 87.50 235 LEU A O 1
ATOM 1862 N N . LEU A 1 236 ? -15.906 -8.467 20.841 1.00 87.00 236 LEU A N 1
ATOM 1863 C CA . LEU A 1 236 ? -17.364 -8.329 20.950 1.00 87.00 236 LEU A CA 1
ATOM 1864 C C . LEU A 1 236 ? -18.027 -9.576 21.551 1.00 87.00 236 LEU A C 1
ATOM 1866 O O . LEU A 1 236 ? -18.980 -9.444 22.317 1.00 87.00 236 LEU A O 1
ATOM 1870 N N . GLY A 1 237 ? -17.541 -10.776 21.224 1.00 88.19 237 GLY A N 1
ATOM 1871 C CA . GLY A 1 237 ? -18.001 -12.029 21.823 1.00 88.19 237 GLY A CA 1
ATOM 1872 C C . GLY A 1 237 ? -17.756 -12.064 23.331 1.00 88.19 237 GLY A C 1
ATOM 1873 O O . GLY A 1 237 ? -18.690 -12.307 24.100 1.00 88.19 237 GLY A O 1
ATOM 1874 N N . LEU A 1 238 ? -16.538 -11.717 23.759 1.00 85.44 238 LEU A N 1
ATOM 1875 C CA . LEU A 1 238 ? -16.187 -11.588 25.176 1.00 85.44 238 LEU A CA 1
ATOM 1876 C C . LEU A 1 238 ? -17.072 -10.543 25.869 1.00 85.44 238 LEU A C 1
ATOM 1878 O O . LEU A 1 238 ? -17.649 -10.822 26.920 1.00 85.44 238 LEU A O 1
ATOM 1882 N N . LEU A 1 239 ? -17.278 -9.384 25.240 1.00 82.19 239 LEU A N 1
ATOM 1883 C CA . LEU A 1 239 ? -18.125 -8.316 25.773 1.00 82.19 239 LEU A CA 1
ATOM 1884 C C . LEU A 1 239 ? -19.592 -8.731 25.921 1.00 82.19 239 LEU A C 1
ATOM 1886 O O . LEU A 1 239 ? -20.239 -8.365 26.899 1.00 82.19 239 LEU A O 1
ATOM 1890 N N . LYS A 1 240 ? -20.124 -9.519 24.981 1.00 84.12 240 LYS A N 1
ATOM 1891 C CA . LYS A 1 240 ? -21.493 -10.053 25.052 1.00 84.12 240 LYS A CA 1
ATOM 1892 C C . LYS A 1 240 ? -21.663 -11.098 26.155 1.00 84.12 240 LYS A C 1
ATOM 1894 O O . LYS A 1 240 ? -22.773 -11.229 26.676 1.00 84.12 240 LYS A O 1
ATOM 1899 N N . SER A 1 241 ? -20.599 -11.835 26.483 1.00 83.38 241 SER A N 1
ATOM 1900 C CA . SER A 1 241 ? -20.612 -12.881 27.515 1.00 83.38 241 SER A CA 1
ATOM 1901 C C . SER A 1 241 ? -20.531 -12.341 28.948 1.00 83.38 241 SER A C 1
ATOM 1903 O O . SER A 1 241 ? -20.893 -13.044 29.887 1.00 83.38 241 SER A O 1
ATOM 1905 N N . LEU A 1 242 ? -20.107 -11.088 29.132 1.00 80.56 242 LEU A N 1
ATOM 1906 C CA . LEU A 1 242 ? -20.039 -10.462 30.450 1.00 80.56 242 LEU A CA 1
ATOM 1907 C C . LEU A 1 242 ? -21.431 -10.216 31.040 1.00 80.56 242 LEU A C 1
ATOM 1909 O O . LEU A 1 242 ? -22.316 -9.640 30.398 1.00 80.56 242 LEU A O 1
ATOM 1913 N N . ASN A 1 243 ? -21.583 -10.547 32.323 1.00 73.25 243 ASN A N 1
ATOM 1914 C CA . ASN A 1 243 ? -22.729 -10.151 33.140 1.00 73.25 243 ASN A CA 1
ATOM 1915 C C . ASN A 1 243 ? -22.636 -8.656 33.498 1.00 73.25 243 ASN A C 1
ATOM 1917 O O . ASN A 1 243 ? -22.264 -8.280 34.605 1.00 73.25 243 ASN A O 1
ATOM 1921 N N . GLY A 1 244 ? -22.931 -7.793 32.524 1.00 76.19 244 GLY A N 1
ATOM 1922 C CA . GLY A 1 244 ? -23.043 -6.344 32.702 1.00 76.19 244 GLY A CA 1
ATOM 1923 C C . GLY A 1 244 ? -24.483 -5.871 32.922 1.00 76.19 244 GLY A C 1
ATOM 1924 O O . GLY A 1 244 ? -25.446 -6.632 32.803 1.00 76.19 244 GLY A O 1
ATOM 1925 N N . SER A 1 245 ? -24.648 -4.572 33.189 1.00 80.44 245 SER A N 1
ATOM 1926 C CA . SER A 1 245 ? -25.975 -3.950 33.230 1.00 80.44 245 SER A CA 1
ATOM 1927 C C . SER A 1 245 ? -26.714 -4.141 31.895 1.00 80.44 245 SER A C 1
ATOM 1929 O O . SER A 1 245 ? -26.099 -4.180 30.824 1.00 80.44 245 SER A O 1
ATOM 1931 N N . LYS A 1 246 ? -28.055 -4.215 31.928 1.00 84.19 246 LYS A N 1
ATOM 1932 C CA . LYS A 1 246 ? -28.887 -4.327 30.709 1.00 84.19 246 LYS A CA 1
ATOM 1933 C C . LYS A 1 246 ? -28.551 -3.242 29.678 1.00 84.19 246 LYS A C 1
ATOM 1935 O O . LYS A 1 246 ? -28.588 -3.503 28.478 1.00 84.19 246 LYS A O 1
ATOM 1940 N N . TRP A 1 247 ? -28.204 -2.044 30.152 1.00 79.94 247 TRP A N 1
ATOM 1941 C CA . TRP A 1 247 ? -27.821 -0.919 29.306 1.00 79.94 247 TRP A CA 1
ATOM 1942 C C . TRP A 1 247 ? -26.470 -1.146 28.622 1.00 79.94 247 TRP A C 1
ATOM 1944 O O . TRP A 1 247 ? -26.389 -1.007 27.408 1.00 79.94 247 TRP A O 1
ATOM 1954 N N . SER A 1 248 ? -25.452 -1.613 29.357 1.00 77.00 248 SER A N 1
ATOM 1955 C CA . SER A 1 248 ? -24.154 -1.980 28.773 1.00 77.00 248 SER A CA 1
ATOM 1956 C C . SER A 1 248 ? -24.303 -3.062 27.699 1.00 77.00 248 SER A C 1
ATOM 1958 O O . SER A 1 248 ? -23.804 -2.911 26.585 1.00 77.00 248 SER A O 1
ATOM 1960 N N . LYS A 1 249 ? -25.090 -4.108 27.979 1.00 81.62 249 LYS A N 1
ATOM 1961 C CA . LYS A 1 249 ? -25.351 -5.186 27.015 1.00 81.62 249 LYS A CA 1
ATOM 1962 C C . LYS A 1 249 ? -26.054 -4.675 25.754 1.00 81.62 249 LYS A C 1
ATOM 1964 O O . LYS A 1 249 ? -25.706 -5.090 24.651 1.00 81.62 249 LYS A O 1
ATOM 1969 N N . ARG A 1 250 ? -27.016 -3.754 25.900 1.00 84.19 250 ARG A N 1
ATOM 1970 C CA . ARG A 1 250 ? -27.709 -3.123 24.766 1.00 84.19 250 ARG A CA 1
ATOM 1971 C C . ARG A 1 250 ? -26.762 -2.235 23.951 1.00 84.19 250 ARG A C 1
ATOM 1973 O O . ARG A 1 250 ? -26.791 -2.322 22.728 1.00 84.19 250 ARG A O 1
ATOM 1980 N N . SER A 1 251 ? -25.887 -1.469 24.602 1.00 81.12 251 SER A N 1
ATOM 1981 C CA . SER A 1 251 ? -24.853 -0.674 23.927 1.00 81.12 251 SER A CA 1
ATOM 1982 C C . SER A 1 251 ? -23.882 -1.560 23.146 1.00 81.12 251 SER A C 1
ATOM 1984 O O . SER A 1 251 ? -23.669 -1.325 21.961 1.00 81.12 251 SER A O 1
ATOM 1986 N N . VAL A 1 252 ? -23.375 -2.641 23.753 1.00 80.31 252 VAL A N 1
ATOM 1987 C CA . VAL A 1 252 ? -22.481 -3.596 23.074 1.00 80.31 252 VAL A CA 1
ATOM 1988 C C . VAL A 1 252 ? -23.150 -4.248 21.862 1.00 80.31 252 VAL A C 1
ATOM 1990 O O . VAL A 1 252 ? -22.526 -4.392 20.816 1.00 80.31 252 VAL A O 1
ATOM 1993 N N . 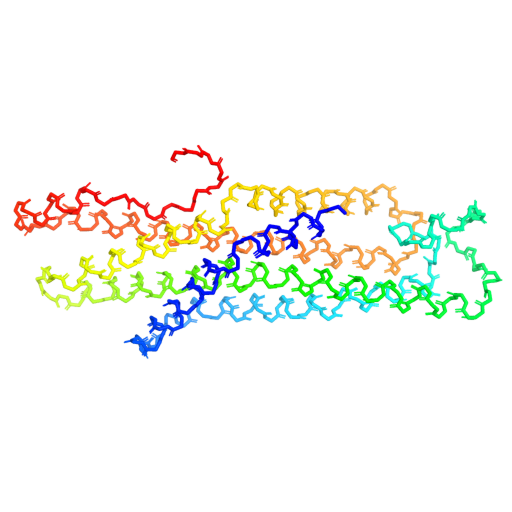MET A 1 253 ? -24.430 -4.614 21.973 1.00 78.44 253 MET A N 1
ATOM 1994 C CA . MET A 1 253 ? -25.197 -5.198 20.864 1.00 78.44 253 MET A CA 1
ATOM 1995 C C . MET A 1 253 ? -25.421 -4.222 19.702 1.00 78.44 253 MET A C 1
ATOM 1997 O O . MET A 1 253 ? -25.587 -4.677 18.575 1.00 78.44 253 MET A O 1
ATOM 2001 N N . SER A 1 254 ? -25.427 -2.909 19.961 1.00 80.56 254 SER A N 1
ATOM 2002 C CA . SER A 1 254 ? -25.594 -1.888 18.918 1.00 80.56 254 SER A CA 1
ATOM 2003 C C . SER A 1 254 ? -24.332 -1.634 18.096 1.00 80.56 254 SER A C 1
ATOM 2005 O O . SER A 1 254 ? -24.410 -1.010 17.040 1.00 80.56 254 SER A O 1
ATOM 2007 N N . PHE A 1 255 ? -23.168 -2.106 18.551 1.00 78.62 255 PHE A N 1
ATOM 2008 C CA . PHE A 1 255 ? -21.919 -1.856 17.852 1.00 78.62 255 PHE A CA 1
ATOM 2009 C C . PHE A 1 255 ? -21.741 -2.787 16.648 1.00 78.62 255 PHE A C 1
ATOM 2011 O O . PHE A 1 255 ? -21.633 -4.004 16.832 1.00 78.62 255 PHE A O 1
ATOM 2018 N N . PRO A 1 256 ? -21.630 -2.245 15.420 1.00 78.38 256 PRO A N 1
ATOM 2019 C CA . PRO A 1 256 ? -21.176 -3.038 14.290 1.00 78.38 256 PRO A CA 1
ATOM 2020 C C . PRO A 1 256 ? -19.715 -3.454 14.485 1.00 78.38 256 PRO A C 1
ATOM 2022 O O . PRO A 1 256 ? -18.903 -2.713 15.051 1.00 78.38 256 PRO A O 1
ATOM 2025 N N . SER A 1 257 ? -19.375 -4.639 13.980 1.00 76.12 257 SER A N 1
ATOM 2026 C CA . SER A 1 257 ? -17.984 -5.076 13.864 1.00 76.12 257 SER A CA 1
ATOM 2027 C C . SER A 1 257 ? -17.199 -4.108 12.978 1.00 76.12 257 SER A C 1
ATOM 2029 O O . SER A 1 257 ? -17.720 -3.655 11.957 1.00 76.12 257 SER A O 1
ATOM 2031 N N . SER A 1 258 ? -15.937 -3.844 13.324 1.00 73.50 258 SER A N 1
ATOM 2032 C CA . SER A 1 258 ? -15.012 -3.063 12.493 1.00 73.50 258 SER A CA 1
ATOM 2033 C C . SER A 1 258 ? -14.643 -3.870 11.243 1.00 73.50 258 SER A C 1
ATOM 2035 O O . SER A 1 258 ? -13.644 -4.584 11.206 1.00 73.50 258 SER A O 1
ATOM 2037 N N . LYS A 1 259 ? -15.511 -3.825 10.231 1.00 77.44 259 LYS A N 1
ATOM 2038 C CA . LYS A 1 259 ? -15.278 -4.425 8.919 1.00 77.44 259 LYS A CA 1
ATOM 2039 C C . LYS A 1 259 ? -14.792 -3.324 7.978 1.00 77.44 259 LYS A C 1
ATOM 2041 O O . LYS A 1 259 ? -15.447 -2.291 7.824 1.00 77.44 259 LYS A O 1
ATOM 2046 N N . LEU A 1 260 ? -13.639 -3.544 7.354 1.00 76.31 260 LEU A N 1
ATOM 2047 C CA . LEU A 1 260 ? -13.252 -2.777 6.174 1.00 76.31 260 LEU A CA 1
ATOM 2048 C C . LEU A 1 260 ? -14.237 -3.132 5.061 1.00 76.31 260 LEU A C 1
ATOM 2050 O O . LEU A 1 260 ? -14.350 -4.301 4.681 1.00 76.31 260 LEU A O 1
ATOM 2054 N N . SER A 1 261 ? -14.990 -2.144 4.584 1.00 74.94 261 SER A N 1
ATOM 2055 C CA . SER A 1 261 ? -15.896 -2.359 3.463 1.00 74.94 261 SER A CA 1
ATOM 2056 C C . SER A 1 261 ? -15.045 -2.448 2.204 1.00 74.94 261 SER A C 1
ATOM 2058 O O . SER A 1 261 ? -14.565 -1.441 1.695 1.00 74.94 261 SER A O 1
ATOM 2060 N N . LEU A 1 262 ? -14.829 -3.666 1.706 1.00 65.19 262 LEU A N 1
ATOM 2061 C CA . LEU A 1 262 ? -14.096 -3.946 0.463 1.00 65.19 262 LEU A CA 1
ATOM 2062 C C . LEU A 1 262 ? -14.900 -3.548 -0.797 1.00 65.19 262 LEU A C 1
ATOM 2064 O O . LEU A 1 262 ? -14.733 -4.139 -1.858 1.00 65.19 262 LEU A O 1
ATOM 2068 N N . GLY A 1 263 ? -15.779 -2.546 -0.688 1.00 55.31 263 GLY A N 1
ATOM 2069 C CA . GLY A 1 263 ? -16.621 -2.064 -1.783 1.00 55.31 263 GLY A CA 1
ATOM 2070 C C . GLY A 1 263 ? -17.970 -2.770 -1.930 1.00 55.31 263 GLY A C 1
ATOM 2071 O O . GLY A 1 263 ? -18.622 -2.581 -2.948 1.00 55.31 263 GLY A O 1
ATOM 2072 N N . ASP A 1 264 ? -18.423 -3.536 -0.934 1.00 50.84 264 ASP A N 1
ATOM 2073 C CA . ASP A 1 264 ? -19.676 -4.312 -1.027 1.00 50.84 264 ASP A CA 1
ATOM 2074 C C . ASP A 1 264 ? -20.942 -3.509 -0.643 1.00 50.84 264 ASP A C 1
ATOM 2076 O O . ASP A 1 264 ? -22.037 -4.050 -0.517 1.00 50.84 264 ASP A O 1
ATOM 2080 N N . GLY A 1 265 ? -20.806 -2.193 -0.437 1.00 44.78 265 GLY A N 1
ATOM 2081 C CA . GLY A 1 265 ? -21.930 -1.259 -0.284 1.00 44.78 265 GLY A CA 1
ATOM 2082 C C . GLY A 1 265 ? -22.866 -1.477 0.917 1.00 44.78 265 GLY A C 1
ATOM 2083 O O . GLY A 1 265 ? -23.843 -0.736 1.034 1.00 44.78 265 GLY A O 1
ATOM 2084 N N . LYS A 1 266 ? -22.601 -2.447 1.803 1.00 40.00 266 LYS A N 1
ATOM 2085 C CA . LYS A 1 266 ? -23.402 -2.755 3.000 1.00 40.00 266 LYS A CA 1
ATOM 2086 C C . LYS A 1 266 ? -22.542 -3.173 4.190 1.00 40.00 266 LYS A C 1
ATOM 2088 O O . LYS A 1 266 ? -21.627 -4.011 4.015 1.00 40.00 266 LYS A O 1
#

Foldseek 3Di:
DLVVVLVVLCVVCVVLLVVLLVLLVVLCVVCVPDFDPVLVVLLVVLLVLLVVCLPVQLVLQLVCLVQFVCDPPQPSVVVDPDDPARRPPPPDDPVVSVVSSVVSSVVRNSVSVSVSCCLNVLQVSLLSSLNRLLVVLVVVVVVDDDDDPVSLVSLVSSQVSLVSSCVSCPPPNLVSVVVVLVVLLVVLVVCLVPCVPRDDPSVNVVSVSVNVSSVCSVVSSVVSLVVSQVSQVVVLVVQCPDPDDPVSNVSSVPDDGSHNCSHPVD

Sequence (266 aa):
MAVEISLIYFSWVKKDTVLLINSCLQIEGDYPEKGLPIVHAYFINLIYLSVGALVTMPLTVIIMVLYCPCIPPILSSFLYVECRSWDDAPQMRFMLKALLTSLSYYFAAVASAATFFLVVVIFIYPLEVKIMLLGAIKRKFHEREVFQSPYLVTYRIIQLLSNMQNAVLGIPIMQVIIGSVTLTESLALYILITSASALPPQFLLSLSIFAVYMFIVIVGPFKLAANPYQKSVELLGLLKSLNGSKWSKRSVMSFPSSKLSLGDGK

Secondary structure (DSSP, 8-state):
-HHHHHHHHHHHTHHHHHHHHHHHHHHHHH------HHHHHHHHHHHHHHHHHHHHHHHHHHHHHHH-TTSTTSTHHHH-----STT------HHHHHHHHHHHHHHHHHHHHHHHIIIIIIIIHHHHHHHHHHHHHHHHHHT-----HHHHHHHHHHHHHHHHHHHHTTTTHHHHHHHHHHHHHHHHHHHHHHSTTTS-HHHHHHHHHHHHHHHHHHHHHHHHHHHHHHHHHHHHHHHHHS---HHHHHHHHHPPP-----S---

Organism: Folsomia candida (NCBI:txid158441)